Protein AF-A0A7J9J984-F1 (afdb_monomer_lite)

Foldseek 3Di:
DVVVVVVVVVVLVVVLVVLVVLLPDDDPLDCPDPVVVVLVVVLVVLVVLLVVLVVVLVVLVVVLVVLVVCVVVVVVVVVVVCVVCVVVCVPDDPVPPPVVVVVVVVVVSVVVSVVSVVSSVVSVVSSVLSVVLSVLSVVLSVLSVVLSVLSVVLSVLSVVQSVVPPVSCVVVPVVVVVNVVSVVVSVVSVVVNVVSVVVSVVSVVVVVVVVVVVVVDPDPVVVPPPDDD

InterPro domains:
  IPR007749 Protein of unknown function DUF677 [PF05055] (40-215)
  IPR007749 Protein of unknown function DUF677 [PTHR31113] (10-216)

Sequence (229 aa):
AAFQALEIGNEISGILTCLLEFSNSTNPFQPTTPSSSKVGMIQAGCCELLKRLESSRDKVRSKLQIMSSLQHGSGLFLVALTASLTIIVASHALALLVAAPGLVAVSLELASTRRLARESAQLNAAAKGTYILNRDLDTISRLVARLNDELEDMCAMVKFWLAGGEDRLQASGEVVRQLKKNDANFTQQLDELEEHLYLCFMTINRARNLVVKEILNPDPLTTRYSDPI

Secondary structure (DSSP, 8-state):
-HHHHHHHHHHHHHHHHHHHHHHHSPPTT-TTSTTHHHHHHHHHHHHHHHHHHHHHHHHHHHHHHHHHHHHHHHHHHHHHHHHHHHHHHTT-S-TTTTHHHHHHHHHHHHHHHHHHHHHHHHHHHHHHHHHHHHHHHHHHHHHHHHHHHHHHHHHHHHHHHHHT-HHHHHSHHHHHHHHHHHHHHHHHHHHHHHHHHHHHHHHHHHHHHHHHHHHHS--TTSTTS----

Structure (mmCIF, N/CA/C/O backbone):
data_AF-A0A7J9J984-F1
#
_entry.id   AF-A0A7J9J984-F1
#
loop_
_atom_site.group_PDB
_atom_site.id
_atom_site.type_symbol
_atom_site.label_atom_id
_atom_site.label_alt_id
_atom_site.label_comp_id
_atom_site.label_asym_id
_atom_site.label_entity_id
_atom_site.label_seq_id
_atom_site.pdbx_PDB_ins_code
_atom_site.Cartn_x
_atom_site.Cartn_y
_atom_site.Cartn_z
_atom_site.occupancy
_atom_site.B_iso_or_equiv
_atom_site.auth_seq_id
_atom_site.auth_comp_id
_atom_site.auth_asym_id
_atom_site.auth_atom_id
_atom_site.pdbx_PDB_model_num
ATOM 1 N N . ALA A 1 1 ? -43.789 -4.205 42.280 1.00 55.62 1 ALA A N 1
ATOM 2 C CA . ALA A 1 1 ? -42.698 -3.447 42.926 1.00 55.62 1 ALA A CA 1
ATOM 3 C C . ALA A 1 1 ? -41.448 -4.311 43.125 1.00 55.62 1 ALA A C 1
ATOM 5 O O . ALA A 1 1 ? -40.481 -4.077 42.421 1.00 55.62 1 ALA A O 1
ATOM 6 N N . ALA A 1 2 ? -41.462 -5.344 43.980 1.00 53.12 2 ALA A N 1
ATOM 7 C CA . ALA A 1 2 ? -40.265 -6.160 44.259 1.00 53.12 2 ALA A CA 1
ATOM 8 C C . ALA A 1 2 ? -39.729 -6.965 43.052 1.00 53.12 2 ALA A C 1
ATOM 10 O O . ALA A 1 2 ? -38.524 -7.032 42.853 1.00 53.12 2 ALA A O 1
ATOM 11 N N . PHE A 1 3 ? -40.614 -7.520 42.217 1.00 44.91 3 PHE A N 1
ATOM 12 C CA . PHE A 1 3 ? -40.224 -8.302 41.031 1.00 44.91 3 PHE A CA 1
ATOM 13 C C . PHE A 1 3 ? -39.529 -7.441 39.960 1.00 44.91 3 PHE A C 1
ATOM 15 O O . PHE A 1 3 ? -38.505 -7.820 39.414 1.00 44.91 3 PHE A O 1
ATOM 22 N N . GLN A 1 4 ? -40.047 -6.230 39.749 1.00 49.69 4 GLN A N 1
ATOM 23 C CA . GLN A 1 4 ? -39.535 -5.263 38.776 1.00 49.69 4 GLN A CA 1
ATOM 24 C C . GLN A 1 4 ? -38.173 -4.685 39.200 1.00 49.69 4 GLN A C 1
ATOM 26 O O . GLN A 1 4 ? -37.318 -4.443 38.362 1.00 49.69 4 GLN A O 1
ATOM 31 N N . ALA A 1 5 ? -37.942 -4.513 40.508 1.00 50.38 5 ALA A N 1
ATOM 32 C CA . ALA A 1 5 ? -36.642 -4.105 41.045 1.00 50.38 5 ALA A CA 1
ATOM 33 C C . ALA A 1 5 ? -35.581 -5.220 40.941 1.00 50.38 5 ALA A C 1
ATOM 35 O O . ALA A 1 5 ? -34.413 -4.930 40.696 1.00 50.38 5 ALA A O 1
ATOM 36 N N . LEU A 1 6 ? -35.987 -6.487 41.093 1.00 54.09 6 LEU A N 1
ATOM 37 C CA . LEU A 1 6 ? -35.106 -7.650 40.940 1.00 54.09 6 LEU A CA 1
ATOM 38 C C . LEU A 1 6 ? -34.661 -7.838 39.479 1.00 54.09 6 LEU A C 1
ATOM 40 O O . LEU A 1 6 ? -33.503 -8.147 39.218 1.00 54.09 6 LEU A O 1
ATOM 44 N N . GLU A 1 7 ? -35.576 -7.613 38.535 1.00 58.28 7 GLU A N 1
ATOM 45 C CA . GLU A 1 7 ? -35.331 -7.711 37.092 1.00 58.28 7 GLU A CA 1
ATOM 46 C C . GLU A 1 7 ? -34.354 -6.624 36.609 1.00 58.28 7 GLU A C 1
ATOM 48 O O . GLU A 1 7 ? -33.384 -6.928 35.919 1.00 58.28 7 GLU A O 1
ATOM 53 N N . ILE A 1 8 ? -34.515 -5.385 37.094 1.00 60.03 8 ILE A N 1
ATOM 54 C CA . ILE A 1 8 ? -33.591 -4.269 36.823 1.00 60.03 8 ILE A CA 1
ATOM 55 C C . ILE A 1 8 ? -32.194 -4.531 37.415 1.00 60.03 8 ILE A C 1
ATOM 57 O O . ILE A 1 8 ? -31.189 -4.278 36.753 1.00 60.03 8 ILE A O 1
ATOM 61 N N . GLY A 1 9 ? -32.109 -5.070 38.637 1.00 61.75 9 GLY A N 1
ATOM 62 C CA . GLY A 1 9 ? -30.824 -5.420 39.257 1.00 61.75 9 GLY A CA 1
ATOM 63 C C . GLY A 1 9 ? -30.062 -6.511 38.494 1.00 61.75 9 GLY A C 1
ATOM 64 O O . GLY A 1 9 ? -28.839 -6.443 38.367 1.00 61.75 9 GLY A O 1
ATOM 65 N N . ASN A 1 10 ? -30.777 -7.485 37.923 1.00 67.94 10 ASN A N 1
ATOM 66 C CA . ASN A 1 10 ? -30.174 -8.554 37.125 1.00 67.94 10 ASN A CA 1
ATOM 67 C C . ASN A 1 10 ? -29.633 -8.044 35.775 1.00 67.94 10 ASN A C 1
ATOM 69 O O . ASN A 1 10 ? -28.551 -8.457 35.357 1.00 67.94 10 ASN A O 1
ATOM 73 N N . GLU A 1 11 ? -30.338 -7.119 35.112 1.00 67.75 11 GLU A N 1
ATOM 74 C CA . GLU A 1 11 ? -29.854 -6.499 33.868 1.00 67.75 11 GLU A CA 1
ATOM 75 C C . GLU A 1 11 ? -28.615 -5.624 34.094 1.00 67.75 11 GLU A C 1
ATOM 77 O O . GLU A 1 11 ? -27.647 -5.711 33.334 1.00 67.75 11 GLU A O 1
ATOM 82 N N . ILE A 1 12 ? -28.596 -4.828 35.169 1.00 69.94 12 ILE A N 1
ATOM 83 C CA . ILE A 1 12 ? -27.440 -3.993 35.531 1.00 69.94 12 ILE A CA 1
ATOM 84 C C . ILE A 1 12 ? -26.213 -4.866 35.818 1.00 69.94 12 ILE A C 1
ATOM 86 O O . ILE A 1 12 ? -25.121 -4.566 35.334 1.00 69.94 12 ILE A O 1
ATOM 90 N N . SER A 1 13 ? -26.392 -5.978 36.538 1.00 74.00 13 SER A N 1
ATOM 91 C CA . SER A 1 13 ? -25.324 -6.943 36.823 1.00 74.00 13 SER A CA 1
ATOM 92 C C . SER A 1 13 ? -24.741 -7.574 35.547 1.00 74.00 13 SER A C 1
ATOM 94 O O . SER A 1 13 ? -23.517 -7.685 35.404 1.00 74.00 13 SER A O 1
ATOM 96 N N . GLY A 1 14 ? -25.596 -7.920 34.578 1.00 75.94 14 GLY A N 1
ATOM 97 C CA . GLY A 1 14 ? -25.171 -8.423 33.268 1.00 75.94 14 GLY A CA 1
ATOM 98 C C . GLY A 1 14 ? -24.356 -7.401 32.466 1.00 75.94 14 GLY A C 1
ATOM 99 O O . GLY A 1 14 ? -23.294 -7.733 31.935 1.00 75.94 14 GLY A O 1
ATOM 100 N N . ILE A 1 15 ? -24.800 -6.140 32.433 1.00 76.25 15 ILE A N 1
ATOM 101 C CA . ILE A 1 15 ? -24.095 -5.044 31.747 1.00 76.25 15 ILE A CA 1
ATOM 102 C C . ILE A 1 15 ? -22.729 -4.785 32.394 1.00 76.25 15 ILE A C 1
ATOM 104 O O . ILE A 1 15 ? -21.729 -4.664 31.689 1.00 76.25 15 ILE A O 1
ATOM 108 N N . LEU A 1 16 ? -22.663 -4.751 33.727 1.00 78.94 16 LEU A N 1
ATOM 109 C CA . LEU A 1 16 ? -21.417 -4.576 34.482 1.00 78.94 16 LEU A CA 1
ATOM 110 C C . LEU A 1 16 ? -20.390 -5.663 34.159 1.00 78.94 16 LEU A C 1
ATOM 112 O O . LEU A 1 16 ? -19.212 -5.363 33.970 1.00 78.94 16 LEU A O 1
ATOM 116 N N . THR A 1 17 ? -20.848 -6.911 34.054 1.00 83.75 17 THR A N 1
ATOM 117 C CA . THR A 1 17 ? -19.996 -8.054 33.708 1.00 83.75 17 THR A CA 1
ATOM 118 C C . THR A 1 17 ? -19.423 -7.906 32.297 1.00 83.75 17 THR A C 1
ATOM 120 O O . THR A 1 17 ? -18.216 -8.040 32.114 1.00 83.75 17 THR A O 1
ATOM 123 N N . CYS A 1 18 ? -20.259 -7.540 31.321 1.00 82.00 18 CYS A N 1
ATOM 124 C CA . CYS A 1 18 ? -19.837 -7.311 29.937 1.00 82.00 18 CYS A CA 1
ATOM 125 C C . CYS A 1 18 ? -18.830 -6.152 29.818 1.00 82.00 18 CYS A C 1
ATOM 127 O O . CYS A 1 18 ? -17.794 -6.277 29.168 1.00 82.00 18 CYS A O 1
ATOM 129 N N . LEU A 1 19 ? -19.085 -5.033 30.503 1.00 83.62 19 LEU A N 1
ATOM 130 C CA . LEU A 1 19 ? -18.176 -3.885 30.528 1.00 83.62 19 LEU A CA 1
ATOM 131 C C . LEU A 1 19 ? -16.827 -4.226 31.177 1.00 83.62 19 LEU A C 1
ATOM 133 O O . LEU A 1 19 ? -15.780 -3.787 30.696 1.00 83.62 19 LEU A O 1
ATOM 137 N N . LEU A 1 20 ? -16.835 -5.028 32.246 1.00 85.50 20 LEU A N 1
ATOM 138 C CA . LEU A 1 20 ? -15.614 -5.529 32.873 1.00 85.50 20 LEU A CA 1
ATOM 139 C C . LEU A 1 20 ? -14.829 -6.436 31.925 1.00 85.50 20 LEU A C 1
ATOM 141 O O . LEU A 1 20 ? -13.620 -6.253 31.784 1.00 85.50 20 LEU A O 1
ATOM 145 N N . GLU A 1 21 ? -15.495 -7.375 31.257 1.00 87.00 21 GLU A N 1
ATOM 146 C CA . GLU A 1 21 ? -14.873 -8.261 30.272 1.00 87.00 21 GLU A CA 1
ATOM 147 C C . GLU A 1 21 ? -14.245 -7.464 29.121 1.00 87.00 21 GLU A C 1
ATOM 149 O O . GLU A 1 21 ? -13.061 -7.635 28.828 1.00 87.00 21 GLU A O 1
ATOM 154 N N . PHE A 1 22 ? -14.982 -6.504 28.556 1.00 84.94 22 PHE A N 1
ATOM 155 C CA . PHE A 1 22 ? -14.473 -5.592 27.534 1.00 84.94 22 PHE A CA 1
ATOM 156 C C . PHE A 1 22 ? -13.243 -4.811 28.017 1.00 84.94 22 PHE A C 1
ATOM 158 O O . PHE A 1 22 ? -12.224 -4.770 27.328 1.00 84.94 22 PHE A O 1
ATOM 165 N N . SER A 1 23 ? -13.288 -4.243 29.227 1.00 84.62 23 SER A N 1
ATOM 166 C CA . SER A 1 23 ? -12.180 -3.451 29.783 1.00 84.62 23 SER A CA 1
ATOM 167 C C . SER A 1 23 ? -10.892 -4.253 30.023 1.00 84.62 23 SER A C 1
ATOM 169 O O . SER A 1 23 ? -9.801 -3.674 30.038 1.00 84.62 23 SER A O 1
ATOM 171 N N . ASN A 1 24 ? -11.032 -5.569 30.216 1.00 86.38 24 ASN A N 1
ATOM 172 C CA . ASN A 1 24 ? -9.942 -6.518 30.428 1.00 86.38 24 ASN A CA 1
ATOM 173 C C . ASN A 1 24 ? -9.490 -7.203 29.128 1.00 86.38 24 ASN A C 1
ATOM 175 O O . ASN A 1 24 ? -8.482 -7.914 29.130 1.00 86.38 24 ASN A O 1
ATOM 179 N N . SER A 1 25 ? -10.217 -7.008 28.025 1.00 85.12 25 SER A N 1
ATOM 180 C CA . SER A 1 25 ? -9.849 -7.556 26.724 1.00 85.12 25 SER A CA 1
ATOM 181 C C . SER A 1 25 ? -8.537 -6.945 26.220 1.00 85.12 25 SER A C 1
ATOM 183 O O . SER A 1 25 ? -8.198 -5.790 26.486 1.00 85.12 25 SER A O 1
ATOM 185 N N . THR A 1 26 ? -7.752 -7.752 25.508 1.00 83.31 26 THR A N 1
ATOM 186 C CA . THR A 1 26 ? -6.494 -7.287 24.914 1.00 83.31 26 THR A CA 1
ATOM 187 C C . THR A 1 26 ? -6.790 -6.547 23.618 1.00 83.31 26 THR A C 1
ATOM 189 O O . THR A 1 26 ? -7.452 -7.092 22.739 1.00 83.31 26 THR A O 1
ATOM 192 N N . ASN A 1 27 ? -6.257 -5.334 23.473 1.00 84.62 27 ASN A N 1
ATOM 193 C CA . ASN A 1 27 ? -6.380 -4.562 22.241 1.00 84.62 27 ASN A CA 1
ATOM 194 C C . ASN A 1 27 ? -5.552 -5.220 21.107 1.00 84.62 27 ASN A C 1
ATOM 196 O O . ASN A 1 27 ? -4.320 -5.271 21.206 1.00 84.62 27 ASN A O 1
ATOM 200 N N . PRO A 1 28 ? -6.189 -5.702 20.021 1.00 82.94 28 PRO A N 1
ATOM 201 C CA . PRO A 1 28 ? -5.505 -6.398 18.931 1.00 82.94 28 PRO A CA 1
ATOM 202 C C . PRO A 1 28 ? -4.692 -5.471 18.010 1.00 82.94 28 PRO A C 1
ATOM 204 O O . PRO A 1 28 ? -3.871 -5.965 17.235 1.00 82.94 28 PRO A O 1
ATOM 207 N N . PHE A 1 29 ? -4.889 -4.151 18.083 1.00 83.12 29 PHE A N 1
ATOM 208 C CA . PHE A 1 29 ? -4.208 -3.156 17.247 1.00 83.12 29 PHE A CA 1
ATOM 209 C C . PHE A 1 29 ? -2.947 -2.572 17.884 1.00 83.12 29 PHE A C 1
ATOM 211 O O . PHE A 1 29 ? -2.246 -1.789 17.239 1.00 83.12 29 PHE A O 1
ATOM 218 N N . GLN A 1 30 ? -2.615 -2.969 19.118 1.00 76.44 30 GLN A N 1
ATOM 219 C CA . GLN A 1 30 ? -1.467 -2.393 19.803 1.00 76.44 30 GLN A CA 1
ATOM 220 C C . GLN A 1 30 ? -0.155 -2.585 19.016 1.00 76.44 30 GLN A C 1
ATOM 222 O O . GLN A 1 30 ? 0.122 -3.685 18.518 1.00 76.44 30 GLN A O 1
ATOM 227 N N . PRO A 1 31 ? 0.719 -1.558 18.965 1.00 64.31 31 PRO A N 1
ATOM 228 C CA . PRO A 1 31 ? 2.002 -1.620 18.257 1.00 64.31 31 PRO A CA 1
ATOM 229 C C . PRO A 1 31 ? 2.969 -2.696 18.772 1.00 64.31 31 PRO A C 1
ATOM 231 O O . PRO A 1 31 ? 3.885 -3.102 18.060 1.00 64.31 31 PRO A O 1
ATOM 234 N N . THR A 1 32 ? 2.778 -3.162 20.009 1.00 58.56 32 THR A N 1
ATOM 235 C CA . THR A 1 32 ? 3.561 -4.236 20.644 1.00 58.56 32 THR A CA 1
ATOM 236 C C . THR A 1 32 ? 3.261 -5.617 20.057 1.00 58.56 32 THR A C 1
ATOM 238 O O . THR A 1 32 ? 4.004 -6.568 20.309 1.00 58.56 32 THR A O 1
ATOM 241 N N . THR A 1 33 ? 2.212 -5.745 19.240 1.00 60.06 33 THR A N 1
ATOM 242 C CA . THR A 1 33 ? 1.914 -6.984 18.527 1.00 60.06 33 THR A CA 1
ATOM 243 C C . THR A 1 33 ? 2.954 -7.241 17.421 1.00 60.06 33 THR A C 1
ATOM 245 O O . THR A 1 33 ? 3.306 -6.343 16.650 1.00 60.06 33 THR A O 1
ATOM 248 N N . PRO A 1 34 ? 3.453 -8.482 17.268 1.00 60.41 34 PRO A N 1
ATOM 249 C CA . PRO A 1 34 ? 4.450 -8.821 16.248 1.00 60.41 34 PRO A CA 1
ATOM 250 C C . PRO A 1 34 ? 3.950 -8.666 14.798 1.00 60.41 34 PRO A C 1
ATOM 252 O O . PRO A 1 34 ? 4.727 -8.855 13.866 1.00 60.41 34 PRO A O 1
ATOM 255 N N . SER A 1 35 ? 2.665 -8.376 14.573 1.00 62.41 35 SER A N 1
ATOM 256 C CA . SER A 1 35 ? 2.070 -8.062 13.267 1.00 62.41 35 SER A CA 1
ATOM 257 C C . SER A 1 35 ? 2.244 -6.591 12.876 1.00 62.41 35 SER A C 1
ATOM 259 O O . SER A 1 35 ? 2.567 -6.322 11.720 1.00 62.41 35 SER A O 1
ATOM 261 N N . SER A 1 36 ? 2.101 -5.650 13.816 1.00 62.94 36 SER A N 1
ATOM 262 C CA . SER A 1 36 ? 2.256 -4.209 13.554 1.00 62.94 36 SER A CA 1
ATOM 263 C C . SER A 1 36 ? 3.684 -3.864 13.106 1.00 62.94 36 SER A C 1
ATOM 265 O O . SER A 1 36 ? 3.897 -3.203 12.085 1.00 62.94 36 SER A O 1
ATOM 267 N N . SER A 1 37 ? 4.685 -4.451 13.772 1.00 69.69 37 SER A N 1
ATOM 268 C CA . SER A 1 37 ? 6.096 -4.314 13.383 1.00 69.69 37 SER A CA 1
ATOM 269 C C . SER A 1 37 ? 6.393 -4.863 11.979 1.00 69.69 37 SER A C 1
ATOM 271 O O . SER A 1 37 ? 7.201 -4.288 11.246 1.00 69.69 37 SER A O 1
ATOM 273 N N . LYS A 1 38 ? 5.702 -5.928 11.549 1.00 79.56 38 LYS A N 1
ATOM 274 C CA . LYS A 1 38 ? 5.849 -6.493 10.196 1.00 79.56 38 LYS A CA 1
ATOM 275 C C . LYS A 1 38 ? 5.315 -5.556 9.119 1.00 79.56 38 LYS A C 1
ATOM 277 O O . LYS A 1 38 ? 5.955 -5.434 8.078 1.00 79.56 38 LYS A O 1
ATOM 282 N N . VAL A 1 39 ? 4.181 -4.893 9.352 1.00 79.56 39 VAL A N 1
ATOM 283 C CA . VAL A 1 39 ? 3.611 -3.938 8.385 1.00 79.56 39 VAL A CA 1
ATOM 284 C C . VAL A 1 39 ? 4.572 -2.772 8.164 1.00 79.56 39 VAL A C 1
ATOM 286 O O . VAL A 1 39 ? 4.891 -2.462 7.016 1.00 79.56 39 VAL A O 1
ATOM 289 N N . GLY A 1 40 ? 5.125 -2.205 9.242 1.00 83.25 40 GLY A N 1
ATOM 290 C CA . GLY A 1 40 ? 6.130 -1.142 9.149 1.00 83.25 40 GLY A CA 1
ATOM 291 C C . GLY A 1 40 ? 7.388 -1.572 8.384 1.00 83.25 40 GLY A C 1
ATOM 292 O O . GLY A 1 40 ? 7.883 -0.834 7.532 1.00 83.25 40 GLY A O 1
ATOM 293 N N . MET A 1 41 ? 7.874 -2.798 8.605 1.00 86.94 41 MET A N 1
ATOM 294 C CA . MET A 1 41 ? 8.999 -3.351 7.839 1.00 86.94 41 MET A CA 1
ATOM 295 C C . MET A 1 41 ? 8.681 -3.513 6.347 1.00 86.94 41 MET A C 1
ATOM 297 O O . MET A 1 41 ? 9.512 -3.178 5.502 1.00 86.94 41 MET A O 1
ATOM 301 N N . ILE A 1 42 ? 7.490 -4.017 6.007 1.00 88.06 42 ILE A N 1
ATOM 302 C CA . ILE A 1 42 ? 7.058 -4.175 4.611 1.00 88.06 42 ILE A CA 1
ATOM 303 C C . ILE A 1 42 ? 6.945 -2.803 3.939 1.00 88.06 42 ILE A C 1
ATOM 305 O O . ILE A 1 42 ? 7.421 -2.637 2.816 1.00 88.06 42 ILE A O 1
ATOM 309 N N . GLN A 1 43 ? 6.375 -1.811 4.627 1.00 89.94 43 GLN A N 1
ATOM 310 C CA . GLN A 1 43 ? 6.267 -0.439 4.134 1.00 89.94 43 GLN A CA 1
ATOM 311 C C . GLN A 1 43 ? 7.650 0.181 3.893 1.00 89.94 43 GLN A C 1
ATOM 313 O O . GLN A 1 43 ? 7.914 0.708 2.812 1.00 89.94 43 GLN A O 1
ATOM 318 N N . ALA A 1 44 ? 8.573 0.064 4.852 1.00 91.94 44 ALA A N 1
ATOM 319 C CA . ALA A 1 44 ? 9.948 0.536 4.692 1.00 91.94 44 ALA A CA 1
ATOM 320 C C . ALA A 1 44 ? 10.645 -0.135 3.496 1.00 91.94 44 ALA A C 1
ATOM 322 O O . ALA A 1 44 ? 11.300 0.536 2.694 1.00 91.94 44 ALA A O 1
ATOM 323 N N . GLY A 1 45 ? 10.439 -1.444 3.323 1.00 93.12 45 GLY A N 1
ATOM 324 C CA . GLY A 1 45 ? 10.913 -2.187 2.160 1.00 93.12 45 GLY A CA 1
ATOM 325 C C . GLY A 1 45 ? 10.322 -1.674 0.843 1.00 93.12 45 GLY A C 1
ATOM 326 O O . GLY A 1 45 ? 11.063 -1.470 -0.116 1.00 93.12 45 GLY A O 1
ATOM 327 N N . CYS A 1 46 ? 9.015 -1.402 0.788 1.00 91.81 46 CYS A N 1
ATOM 328 C CA . CYS A 1 46 ? 8.360 -0.847 -0.401 1.00 91.81 46 CYS A CA 1
ATOM 329 C C . CYS A 1 46 ? 8.893 0.549 -0.749 1.00 91.81 46 CYS A C 1
ATOM 331 O O . CYS A 1 46 ? 9.183 0.813 -1.915 1.00 91.81 46 CYS A O 1
ATOM 333 N N . CYS A 1 47 ? 9.084 1.416 0.249 1.00 93.12 47 CYS A N 1
ATOM 334 C CA . CYS A 1 47 ? 9.722 2.723 0.081 1.00 93.12 47 CYS A CA 1
ATOM 335 C C . CYS A 1 47 ? 11.124 2.605 -0.533 1.00 93.12 47 CYS A C 1
ATOM 337 O O . CYS A 1 47 ? 11.457 3.330 -1.471 1.00 93.12 47 CYS A O 1
ATOM 339 N N . GLU A 1 48 ? 11.951 1.696 -0.017 1.00 96.62 48 GLU A N 1
ATOM 340 C CA . GLU A 1 48 ? 13.310 1.493 -0.523 1.00 96.62 48 GLU A CA 1
ATOM 341 C C . GLU A 1 48 ? 13.307 0.929 -1.950 1.00 96.62 48 GLU A C 1
ATOM 343 O O . GLU A 1 48 ? 14.025 1.413 -2.828 1.00 96.62 48 GLU A O 1
ATOM 348 N N . LEU A 1 49 ? 12.445 -0.052 -2.225 1.00 94.25 49 LEU A N 1
ATOM 349 C CA . LEU A 1 49 ? 12.270 -0.591 -3.572 1.00 94.25 49 LEU A CA 1
ATOM 350 C C . LEU A 1 49 ? 11.822 0.485 -4.561 1.00 94.25 49 LEU A C 1
ATOM 352 O O . LEU A 1 49 ? 12.364 0.547 -5.664 1.00 94.25 49 LEU A O 1
ATOM 356 N N . LEU A 1 50 ? 10.891 1.357 -4.169 1.00 95.44 50 LEU A N 1
ATOM 357 C CA . LEU A 1 50 ? 10.438 2.463 -5.006 1.00 95.44 50 LEU A CA 1
ATOM 358 C C . LEU A 1 50 ? 11.605 3.379 -5.388 1.00 95.44 50 LEU A C 1
ATOM 360 O O . LEU A 1 50 ? 11.822 3.615 -6.575 1.00 95.44 50 LEU A O 1
ATOM 364 N N . LYS A 1 51 ? 12.415 3.809 -4.411 1.00 96.38 51 LYS A N 1
ATOM 365 C CA . LYS A 1 51 ? 13.600 4.647 -4.663 1.00 96.38 51 LYS A CA 1
ATOM 366 C C . LYS A 1 51 ? 14.570 3.989 -5.642 1.00 96.38 51 LYS A C 1
ATOM 368 O O . LYS A 1 51 ? 15.068 4.633 -6.566 1.00 96.38 51 LYS A O 1
ATOM 373 N N . ARG A 1 52 ? 14.832 2.690 -5.468 1.00 96.69 52 ARG A N 1
ATOM 374 C CA . ARG A 1 52 ? 15.714 1.926 -6.363 1.00 96.69 52 ARG A CA 1
ATOM 375 C C . ARG A 1 52 ? 15.152 1.828 -7.779 1.00 96.69 52 ARG A C 1
ATOM 377 O O . ARG A 1 52 ? 15.908 1.971 -8.740 1.00 96.69 52 ARG A O 1
ATOM 384 N N . LEU A 1 53 ? 13.846 1.602 -7.918 1.00 94.00 53 LEU A N 1
ATOM 385 C CA . LEU A 1 53 ? 13.170 1.539 -9.214 1.00 94.00 53 LEU A CA 1
ATOM 386 C C . LEU A 1 53 ? 13.201 2.889 -9.932 1.00 94.00 53 LEU A C 1
ATOM 388 O O . LEU A 1 53 ? 13.494 2.930 -11.125 1.00 94.00 53 LEU A O 1
ATOM 392 N N . GLU A 1 54 ? 12.963 3.987 -9.218 1.00 95.25 54 GLU A N 1
ATOM 393 C CA . GLU A 1 54 ? 13.032 5.344 -9.767 1.00 95.25 54 GLU A CA 1
ATOM 394 C C . GLU A 1 54 ? 14.450 5.712 -10.207 1.00 95.25 54 GLU A C 1
ATOM 396 O O . GLU A 1 54 ? 14.648 6.123 -11.349 1.00 95.25 54 GLU A O 1
ATOM 401 N N . SER A 1 55 ? 15.448 5.4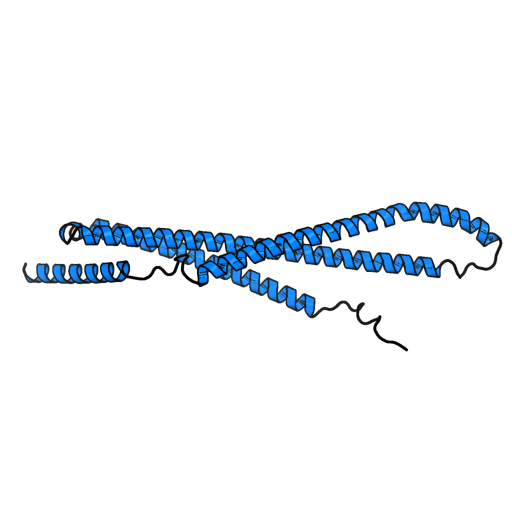61 -9.357 1.00 96.19 55 SER A N 1
ATOM 402 C CA . SER A 1 55 ? 16.859 5.678 -9.693 1.00 96.19 55 SER A CA 1
ATOM 403 C C . SER A 1 55 ? 17.293 4.858 -10.915 1.00 96.19 55 SER A C 1
ATOM 405 O O . SER A 1 55 ? 17.915 5.376 -11.847 1.00 96.19 55 SER A O 1
ATOM 407 N N . SER A 1 56 ? 16.904 3.580 -10.968 1.00 93.88 56 SER A N 1
ATOM 408 C CA . SER A 1 56 ? 17.180 2.710 -12.114 1.00 93.88 56 SER A CA 1
ATOM 409 C C . SER A 1 56 ? 16.484 3.209 -13.386 1.00 93.88 56 SER A C 1
ATOM 411 O O . SER A 1 56 ? 17.108 3.288 -14.446 1.00 93.88 56 SER A O 1
ATOM 413 N N . ARG A 1 57 ? 15.209 3.609 -13.288 1.00 94.19 57 ARG A N 1
ATOM 414 C CA . ARG A 1 57 ? 14.435 4.182 -14.399 1.00 94.19 57 ARG A CA 1
ATOM 415 C C . ARG A 1 57 ? 15.133 5.413 -14.965 1.00 94.19 57 ARG A C 1
ATOM 417 O O . ARG A 1 57 ? 15.256 5.531 -16.184 1.00 94.19 57 ARG A O 1
ATOM 424 N N . ASP A 1 58 ? 15.590 6.310 -14.101 1.00 94.38 58 ASP A N 1
ATOM 425 C CA . ASP A 1 58 ? 16.226 7.560 -14.511 1.00 94.38 58 ASP A CA 1
ATOM 426 C C . ASP A 1 58 ? 17.602 7.298 -15.147 1.00 94.38 58 ASP A C 1
ATOM 428 O O . ASP A 1 58 ? 17.934 7.902 -16.168 1.00 94.38 58 ASP A O 1
ATOM 432 N N . LYS A 1 59 ? 18.344 6.298 -14.650 1.00 94.31 59 LYS A N 1
ATOM 433 C CA . LYS A 1 59 ? 19.585 5.807 -15.271 1.00 94.31 59 LYS A CA 1
ATOM 434 C C . LYS A 1 59 ? 19.363 5.192 -16.657 1.00 94.31 59 LYS A C 1
ATOM 436 O O . LYS A 1 59 ? 20.173 5.397 -17.557 1.00 94.31 59 LYS A O 1
ATOM 441 N N . VAL A 1 60 ? 18.298 4.416 -16.856 1.00 91.56 60 VAL A N 1
ATOM 442 C CA . VAL A 1 60 ? 17.977 3.843 -18.178 1.00 91.56 60 VAL A CA 1
ATOM 443 C C . VAL A 1 60 ? 17.502 4.935 -19.136 1.00 91.56 60 VAL A C 1
ATOM 445 O O . VAL A 1 60 ? 17.912 4.960 -20.296 1.00 91.56 60 VAL A O 1
ATOM 448 N N . ARG A 1 61 ? 16.690 5.880 -18.653 1.00 92.31 61 ARG A N 1
ATOM 449 C CA . ARG A 1 61 ? 16.216 7.018 -19.447 1.00 92.31 61 ARG A CA 1
ATOM 450 C C . ARG A 1 61 ? 17.370 7.895 -19.925 1.00 92.31 61 ARG A C 1
ATOM 452 O O . ARG A 1 61 ? 17.374 8.274 -21.092 1.00 92.31 61 ARG A O 1
ATOM 459 N N . SER A 1 62 ? 18.350 8.183 -19.069 1.00 91.50 62 SER A N 1
ATOM 460 C CA . SER A 1 62 ? 19.516 8.978 -19.465 1.00 91.50 62 SER A CA 1
ATOM 461 C C . SER A 1 62 ? 20.353 8.271 -20.535 1.00 91.50 62 SER A C 1
ATOM 463 O O . SER A 1 62 ? 20.729 8.896 -21.523 1.00 91.50 62 SER A O 1
ATOM 465 N N . LYS A 1 63 ? 20.561 6.950 -20.424 1.00 90.25 63 LYS A N 1
ATOM 466 C CA . LYS A 1 63 ? 21.207 6.154 -21.485 1.00 90.25 63 LYS A CA 1
ATOM 467 C C . LYS A 1 63 ? 20.451 6.228 -22.809 1.00 90.25 63 LYS A C 1
ATOM 469 O O . LYS A 1 63 ? 21.066 6.427 -23.852 1.00 90.25 63 LYS A O 1
ATOM 474 N N . LEU A 1 64 ? 19.126 6.094 -22.764 1.00 89.62 64 LEU A N 1
ATOM 475 C CA . LEU A 1 64 ? 18.285 6.176 -23.955 1.00 89.62 64 LEU A CA 1
ATOM 476 C C . LEU A 1 64 ? 18.374 7.563 -24.610 1.00 89.62 64 LEU A C 1
ATOM 478 O O . LEU A 1 64 ? 18.508 7.654 -25.827 1.00 89.62 64 LEU A O 1
ATOM 482 N N . GLN A 1 65 ? 18.365 8.633 -23.809 1.00 89.19 65 GLN A N 1
ATOM 483 C CA . GLN A 1 65 ? 18.548 10.005 -24.292 1.00 89.19 65 GLN A CA 1
ATOM 484 C C . GLN A 1 65 ? 19.910 10.186 -24.970 1.00 89.19 65 GLN A C 1
ATOM 486 O O . GLN A 1 65 ? 19.963 10.716 -26.079 1.00 89.19 65 GLN A O 1
ATOM 491 N N . ILE A 1 66 ? 20.991 9.687 -24.362 1.00 86.81 66 ILE A N 1
ATOM 492 C CA . ILE A 1 66 ? 22.339 9.730 -24.945 1.00 86.81 66 ILE A CA 1
ATOM 493 C C . ILE A 1 66 ? 22.361 9.008 -26.296 1.00 86.81 66 ILE A C 1
ATOM 495 O O . ILE A 1 66 ? 22.751 9.608 -27.291 1.00 86.81 66 ILE A O 1
ATOM 499 N N . MET A 1 67 ? 21.877 7.765 -26.367 1.00 82.94 67 MET A N 1
ATOM 500 C CA . MET A 1 67 ? 21.853 7.001 -27.622 1.00 82.94 67 MET A CA 1
ATOM 501 C C . MET A 1 67 ? 21.007 7.675 -28.700 1.00 82.94 67 MET A C 1
ATOM 503 O O . MET A 1 67 ? 21.425 7.749 -29.852 1.00 82.94 67 MET A O 1
ATOM 507 N N . SER A 1 68 ? 19.850 8.224 -28.324 1.00 81.38 68 SER A N 1
ATOM 508 C CA . SER A 1 68 ? 19.024 8.974 -29.266 1.00 81.38 68 SER A CA 1
ATOM 509 C C . SER A 1 68 ? 19.765 10.207 -29.790 1.00 81.38 68 SER A C 1
ATOM 511 O O . SER A 1 68 ? 19.750 10.453 -30.990 1.00 81.38 68 SER A O 1
ATOM 513 N N . SER A 1 69 ? 20.491 10.933 -28.937 1.00 79.94 69 SER A N 1
ATOM 514 C CA . SER A 1 69 ? 21.292 12.091 -29.344 1.00 79.94 69 SER A CA 1
ATOM 515 C C . SER A 1 69 ? 22.440 11.697 -30.284 1.00 79.94 69 SER A C 1
ATOM 517 O O . SER A 1 69 ? 22.621 12.328 -31.325 1.00 79.94 69 SER A O 1
ATOM 519 N N . LEU A 1 70 ? 23.156 10.601 -29.988 1.00 75.56 70 LEU A N 1
ATOM 520 C CA . LEU A 1 70 ? 24.195 10.054 -30.872 1.00 75.56 70 LEU A CA 1
ATOM 521 C C . LEU A 1 70 ? 23.637 9.681 -32.247 1.00 75.56 70 LEU A C 1
ATOM 523 O O . LEU A 1 70 ? 24.260 9.993 -33.257 1.00 75.56 70 LEU A O 1
ATOM 527 N N . GLN A 1 71 ? 22.454 9.072 -32.301 1.00 71.56 71 GLN A N 1
ATOM 528 C CA . GLN A 1 71 ? 21.809 8.721 -33.563 1.00 71.56 71 GLN A CA 1
ATOM 529 C C . GLN A 1 71 ? 21.471 9.966 -34.401 1.00 71.56 71 GLN A C 1
ATOM 531 O O . GLN A 1 71 ? 21.711 9.978 -35.608 1.00 71.56 71 GLN A O 1
ATOM 536 N N . HIS A 1 72 ? 20.969 11.034 -33.769 1.00 69.69 72 HIS A N 1
ATOM 537 C CA . HIS A 1 72 ? 20.678 12.296 -34.461 1.00 69.69 72 HIS A CA 1
ATOM 538 C C . HIS A 1 72 ? 21.961 13.023 -34.911 1.00 69.69 72 HIS A C 1
ATOM 540 O O . HIS A 1 72 ? 21.965 13.641 -35.973 1.00 69.69 72 HIS A O 1
ATOM 546 N N . GLY A 1 73 ? 23.063 12.919 -34.156 1.00 65.88 73 GLY A N 1
ATOM 547 C CA . GLY A 1 73 ? 24.363 13.501 -34.522 1.00 65.88 73 GLY A CA 1
ATOM 548 C C . GLY A 1 73 ? 25.145 12.701 -35.577 1.00 65.88 73 GLY A C 1
ATOM 549 O O . GLY A 1 73 ? 25.841 13.282 -36.411 1.00 65.88 73 GLY A O 1
ATOM 550 N N . SER A 1 74 ? 24.994 11.373 -35.584 1.00 65.56 74 SER A N 1
ATOM 551 C CA . SER A 1 74 ? 25.657 10.441 -36.509 1.00 65.56 74 SER A CA 1
ATOM 552 C C . SER A 1 74 ? 25.249 10.662 -37.968 1.00 65.56 74 SER A C 1
ATOM 554 O O . SER A 1 74 ? 26.088 10.547 -38.858 1.00 65.56 74 SER A O 1
ATOM 556 N N . GLY A 1 75 ? 24.002 11.071 -38.235 1.00 64.88 75 GLY A N 1
ATOM 557 C CA . GLY A 1 75 ? 23.525 11.329 -39.600 1.00 64.88 75 GLY A CA 1
ATOM 558 C C . GLY A 1 75 ? 24.376 12.353 -40.363 1.00 64.88 75 GLY A C 1
ATOM 559 O O . GLY A 1 75 ? 24.714 12.131 -41.523 1.00 64.88 75 GLY A O 1
ATOM 560 N N . LEU A 1 76 ? 24.800 13.433 -39.699 1.00 66.38 76 LEU A N 1
ATOM 561 C CA . LEU A 1 76 ? 25.652 14.462 -40.307 1.00 66.38 76 LEU A CA 1
ATOM 562 C C . LEU A 1 76 ? 27.089 13.959 -40.534 1.00 66.38 76 LEU A C 1
ATOM 564 O O . LEU A 1 76 ? 27.696 14.235 -41.568 1.00 66.38 76 LEU A O 1
ATOM 568 N N . PHE A 1 77 ? 27.615 13.178 -39.587 1.00 67.62 77 PHE A N 1
ATOM 569 C CA . PHE A 1 77 ? 28.950 12.585 -39.670 1.00 67.62 77 PHE A CA 1
ATOM 570 C C . PHE A 1 77 ? 29.040 11.514 -40.766 1.00 67.62 77 PHE A C 1
ATOM 572 O O . PHE A 1 77 ? 30.000 11.503 -41.532 1.00 67.62 77 PHE A O 1
ATOM 579 N N . LEU A 1 78 ? 28.016 10.666 -40.902 1.00 67.88 78 LEU A N 1
ATOM 580 C CA . LEU A 1 78 ? 27.913 9.657 -41.959 1.00 67.88 78 LEU A CA 1
ATOM 581 C C . LEU A 1 78 ? 27.845 10.289 -43.351 1.00 67.88 78 LEU A C 1
ATOM 583 O O . LEU A 1 78 ? 28.508 9.801 -44.266 1.00 67.88 78 LEU A O 1
ATOM 587 N N . VAL A 1 79 ? 27.100 11.387 -43.523 1.00 70.69 79 VAL A N 1
ATOM 588 C CA . VAL A 1 79 ? 27.051 12.128 -44.798 1.00 70.69 79 VAL A CA 1
ATOM 589 C C . VAL A 1 79 ? 28.425 12.717 -45.146 1.00 70.69 79 VAL A C 1
ATOM 591 O O . VAL A 1 79 ? 28.884 12.569 -46.277 1.00 70.69 79 VAL A O 1
ATOM 594 N N . ALA A 1 80 ? 29.136 13.306 -44.180 1.00 72.62 80 ALA A N 1
ATOM 595 C CA . ALA A 1 80 ? 30.484 13.843 -44.400 1.00 72.62 80 ALA A CA 1
ATOM 596 C C . ALA A 1 80 ? 31.531 12.746 -44.704 1.00 72.62 80 ALA A C 1
ATOM 598 O O . ALA A 1 80 ? 32.361 12.903 -45.605 1.00 72.62 80 ALA A O 1
ATOM 599 N N . LEU A 1 81 ? 31.473 11.612 -43.995 1.00 71.88 81 LEU A N 1
ATOM 600 C CA . LEU A 1 81 ? 32.339 10.447 -44.219 1.00 71.88 81 LEU A CA 1
ATOM 601 C C . LEU A 1 81 ? 32.099 9.808 -45.584 1.00 71.88 81 LEU A C 1
ATOM 603 O O . LEU A 1 81 ? 33.055 9.519 -46.296 1.00 71.88 81 LEU A O 1
ATOM 607 N N . THR A 1 82 ? 30.838 9.601 -45.970 1.00 65.94 82 THR A N 1
ATOM 608 C CA . THR A 1 82 ? 30.496 9.021 -47.279 1.00 65.94 82 THR A CA 1
ATOM 609 C C . THR A 1 82 ? 30.881 9.952 -48.428 1.00 65.94 82 THR A C 1
ATOM 611 O O . THR A 1 82 ? 31.462 9.486 -49.407 1.00 65.94 82 THR A O 1
ATOM 614 N N . ALA A 1 83 ? 30.679 11.267 -48.297 1.00 70.31 83 ALA A N 1
ATOM 615 C CA . ALA A 1 83 ? 31.162 12.248 -49.275 1.00 70.31 83 ALA A CA 1
ATOM 616 C C . ALA A 1 83 ? 32.699 12.242 -49.418 1.00 70.31 83 ALA A C 1
ATOM 618 O O . ALA A 1 83 ? 33.217 12.372 -50.523 1.00 70.31 83 ALA A O 1
ATOM 619 N N . SER A 1 84 ? 33.437 12.027 -48.325 1.00 68.06 84 SER A N 1
ATOM 620 C CA . SER A 1 84 ? 34.907 11.951 -48.354 1.00 68.06 84 SER A CA 1
ATOM 621 C C . SER A 1 84 ? 35.420 10.609 -48.897 1.00 68.06 84 SER A C 1
ATOM 623 O O . SER A 1 84 ? 36.418 10.557 -49.613 1.00 68.06 84 SER A O 1
ATOM 625 N N . LEU A 1 85 ? 34.734 9.507 -48.582 1.00 62.66 85 LEU A N 1
ATOM 626 C CA . LEU A 1 85 ? 35.148 8.147 -48.934 1.00 62.66 85 LEU A CA 1
ATOM 627 C C . LEU A 1 85 ? 34.735 7.749 -50.360 1.00 62.66 85 LEU A C 1
ATOM 629 O O . LEU A 1 85 ? 35.416 6.940 -50.980 1.00 62.66 85 LEU A O 1
ATOM 633 N N . THR A 1 86 ? 33.677 8.342 -50.924 1.00 60.53 86 THR A N 1
ATOM 634 C CA . THR A 1 86 ? 33.303 8.166 -52.346 1.00 60.53 86 THR A CA 1
ATOM 635 C C . THR A 1 86 ? 34.421 8.601 -53.298 1.00 60.53 86 THR A C 1
ATOM 637 O O . THR A 1 86 ? 34.646 7.938 -54.309 1.00 60.53 86 THR A O 1
ATOM 640 N N . ILE A 1 87 ? 35.196 9.626 -52.928 1.00 63.41 87 ILE A N 1
ATOM 641 C CA . ILE A 1 87 ? 36.397 10.074 -53.655 1.00 63.41 87 ILE A CA 1
ATOM 642 C C . ILE A 1 87 ? 37.495 8.985 -53.651 1.00 63.41 87 ILE A C 1
ATOM 644 O O . ILE A 1 87 ? 38.223 8.825 -54.629 1.00 63.41 87 ILE A O 1
ATOM 648 N N . ILE A 1 88 ? 37.576 8.185 -52.582 1.00 61.75 88 ILE A N 1
ATOM 649 C CA . ILE A 1 88 ? 38.564 7.108 -52.387 1.00 61.75 88 ILE A CA 1
ATOM 650 C C . ILE A 1 88 ? 38.096 5.783 -53.026 1.00 61.75 88 ILE A C 1
ATOM 652 O O . ILE A 1 88 ? 38.895 5.025 -53.566 1.00 61.75 88 ILE A O 1
ATOM 656 N N . VAL A 1 89 ? 36.792 5.488 -53.018 1.00 56.28 89 VAL A N 1
ATOM 657 C CA . VAL A 1 89 ? 36.223 4.270 -53.635 1.00 56.28 89 VAL A CA 1
ATOM 658 C C . VAL A 1 89 ? 36.198 4.364 -55.162 1.00 56.28 89 VAL A C 1
ATOM 660 O O . VAL A 1 89 ? 36.388 3.352 -55.831 1.00 56.28 89 VAL A O 1
ATOM 663 N N . ALA A 1 90 ? 36.064 5.569 -55.728 1.00 56.81 90 ALA A N 1
ATOM 664 C CA . ALA A 1 90 ? 36.213 5.796 -57.167 1.00 56.81 90 ALA A CA 1
ATOM 665 C C . ALA A 1 90 ? 37.596 5.371 -57.714 1.00 56.81 90 ALA A C 1
ATOM 667 O O . ALA A 1 90 ? 37.750 5.241 -58.927 1.00 56.81 90 ALA A O 1
ATOM 668 N N . SER A 1 91 ? 3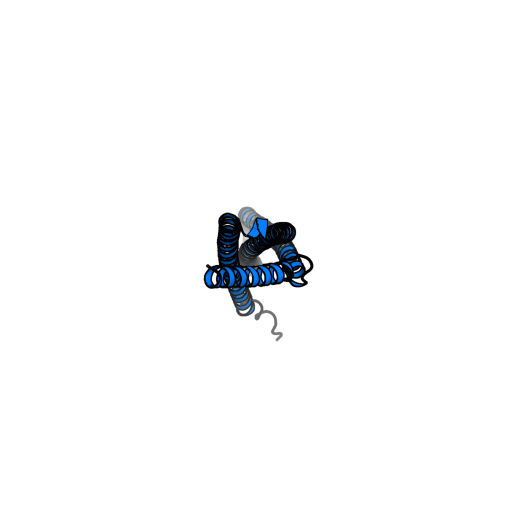8.585 5.127 -56.840 1.00 56.69 91 SER A N 1
ATOM 669 C CA . SER A 1 91 ? 39.940 4.714 -57.216 1.00 56.69 91 SER A CA 1
ATOM 670 C C . SER A 1 91 ? 40.306 3.246 -56.925 1.00 56.69 91 SER A C 1
ATOM 672 O O . SER A 1 91 ? 41.242 2.765 -57.559 1.00 56.69 91 SER A O 1
ATOM 674 N N . HIS A 1 92 ? 39.591 2.474 -56.084 1.00 59.34 92 HIS A N 1
ATOM 675 C CA . HIS A 1 92 ? 39.963 1.067 -55.807 1.00 59.34 92 HIS A CA 1
ATOM 676 C C . HIS A 1 92 ? 38.789 0.095 -55.533 1.00 59.34 92 HIS A C 1
ATOM 678 O O . HIS A 1 92 ? 37.813 0.418 -54.859 1.00 59.34 92 HIS A O 1
ATOM 684 N N . ALA A 1 93 ? 38.939 -1.155 -56.007 1.00 56.34 93 ALA A N 1
ATOM 685 C CA . ALA A 1 93 ? 37.941 -2.240 -56.060 1.00 56.34 93 ALA A CA 1
ATOM 686 C C . ALA A 1 93 ? 37.605 -2.936 -54.714 1.00 56.34 93 ALA A C 1
ATOM 688 O O . ALA A 1 93 ? 37.423 -4.151 -54.661 1.00 56.34 93 ALA A O 1
ATOM 689 N N . LEU A 1 94 ? 37.492 -2.186 -53.616 1.00 56.12 94 LEU A N 1
ATOM 690 C CA . LEU A 1 94 ? 37.227 -2.719 -52.267 1.00 56.12 94 LEU A CA 1
ATOM 691 C C . LEU A 1 94 ? 35.873 -2.249 -51.700 1.00 56.12 94 LEU A C 1
ATOM 693 O O . LEU A 1 94 ? 35.714 -2.016 -50.505 1.00 56.12 94 LEU A O 1
ATOM 697 N N . ALA A 1 95 ? 34.867 -2.125 -52.569 1.00 56.34 95 ALA A N 1
ATOM 698 C CA . ALA A 1 95 ? 33.553 -1.564 -52.238 1.00 56.34 95 ALA A CA 1
ATOM 699 C C . ALA A 1 95 ? 32.652 -2.471 -51.366 1.00 56.34 95 ALA A C 1
ATOM 701 O O . ALA A 1 95 ? 31.661 -1.998 -50.817 1.00 56.34 95 ALA A O 1
ATOM 702 N N . LEU A 1 96 ? 32.987 -3.754 -51.184 1.00 55.47 96 LEU A N 1
ATOM 703 C CA . LEU A 1 96 ? 32.163 -4.701 -50.411 1.00 55.47 96 LEU A CA 1
ATOM 704 C C . LEU A 1 96 ? 32.557 -4.834 -48.927 1.00 55.47 96 LEU A C 1
ATOM 706 O O . LEU A 1 96 ? 31.752 -5.311 -48.132 1.00 55.47 96 LEU A O 1
ATOM 710 N N . LEU A 1 97 ? 33.745 -4.372 -48.512 1.00 54.91 97 LEU A N 1
ATOM 711 C CA . LEU A 1 97 ? 34.238 -4.553 -47.134 1.00 54.91 97 LEU A CA 1
ATOM 712 C C . LEU A 1 97 ? 33.730 -3.480 -46.146 1.00 54.91 97 LEU A C 1
ATOM 714 O O . LEU A 1 97 ? 33.785 -3.676 -44.936 1.00 54.91 97 LEU A O 1
ATOM 718 N N . VAL A 1 98 ? 33.202 -2.358 -46.646 1.00 54.47 98 VAL A N 1
ATOM 719 C CA . VAL A 1 98 ? 32.847 -1.182 -45.823 1.00 54.47 98 VAL A CA 1
ATOM 720 C C . VAL A 1 98 ? 31.369 -1.164 -45.400 1.00 54.47 98 VAL A C 1
ATOM 722 O O . VAL A 1 98 ? 31.036 -0.619 -44.349 1.00 54.47 98 VAL A O 1
ATOM 725 N N . ALA A 1 99 ? 30.470 -1.802 -46.158 1.00 54.41 99 ALA A N 1
ATOM 726 C CA . ALA A 1 99 ? 29.034 -1.792 -45.852 1.00 54.41 99 ALA A CA 1
ATOM 727 C C . ALA A 1 99 ? 28.639 -2.764 -44.721 1.00 54.41 99 ALA A C 1
ATOM 729 O O . ALA A 1 99 ? 27.726 -2.476 -43.946 1.00 54.41 99 ALA A O 1
ATOM 730 N N . ALA A 1 100 ? 29.337 -3.899 -44.592 1.00 55.78 100 ALA A N 1
ATOM 731 C CA . ALA A 1 100 ? 29.005 -4.928 -43.605 1.00 55.78 100 ALA A CA 1
ATOM 732 C C . ALA A 1 100 ? 29.251 -4.490 -42.140 1.00 55.78 100 ALA A C 1
ATOM 734 O O . ALA A 1 100 ? 28.348 -4.683 -41.322 1.00 55.78 100 ALA A O 1
ATOM 735 N N . PRO A 1 101 ? 30.377 -3.832 -41.779 1.00 60.06 101 PRO A N 1
ATOM 736 C CA . PRO A 1 101 ? 30.591 -3.341 -40.412 1.00 60.06 101 PRO A CA 1
ATOM 737 C C . PRO A 1 101 ? 29.584 -2.258 -39.995 1.00 60.06 101 PRO A C 1
ATOM 739 O O . PRO A 1 101 ? 29.121 -2.253 -38.854 1.00 60.06 101 PRO A O 1
ATOM 742 N N . GLY A 1 102 ? 29.197 -1.375 -40.924 1.00 62.06 102 GLY A N 1
ATOM 743 C CA . GLY A 1 102 ? 28.211 -0.319 -40.671 1.00 62.06 102 GLY A CA 1
ATOM 744 C C . GLY A 1 102 ? 26.807 -0.865 -40.395 1.00 62.06 102 GLY A C 1
ATOM 745 O O . GLY A 1 102 ? 26.141 -0.413 -39.465 1.00 62.06 102 GLY A O 1
ATOM 746 N N . LEU A 1 103 ? 26.375 -1.889 -41.140 1.00 61.59 103 LEU A N 1
ATOM 747 C CA . LEU A 1 103 ? 25.065 -2.518 -40.941 1.00 61.59 103 LEU A CA 1
ATOM 748 C C . LEU A 1 103 ? 24.978 -3.264 -39.595 1.00 61.59 103 LEU A C 1
ATOM 750 O O . LEU A 1 103 ? 23.940 -3.227 -38.932 1.00 61.59 103 LEU A O 1
ATOM 754 N N . VAL A 1 104 ? 26.074 -3.903 -39.166 1.00 61.91 104 VAL A N 1
ATOM 755 C CA . VAL A 1 104 ? 26.171 -4.600 -37.870 1.00 61.91 104 VAL A CA 1
ATOM 756 C C . VAL A 1 104 ? 26.162 -3.609 -36.702 1.00 61.91 104 VAL A C 1
ATOM 758 O O . VAL A 1 104 ? 25.430 -3.830 -35.737 1.00 61.91 104 VAL A O 1
ATOM 761 N N . ALA A 1 105 ? 26.896 -2.494 -36.799 1.00 62.53 105 ALA A N 1
ATOM 762 C CA . ALA A 1 105 ? 26.913 -1.454 -35.767 1.00 62.53 105 ALA A CA 1
ATOM 763 C C . ALA A 1 105 ? 25.526 -0.815 -35.564 1.00 62.53 105 ALA A C 1
ATOM 765 O O . ALA A 1 105 ? 25.034 -0.754 -34.438 1.00 62.53 105 ALA A O 1
ATOM 766 N N . VAL A 1 106 ? 24.844 -0.443 -36.654 1.00 64.25 106 VAL A N 1
ATOM 767 C CA . VAL A 1 106 ? 23.481 0.121 -36.602 1.00 64.25 106 VAL A CA 1
ATOM 768 C C . VAL A 1 106 ? 22.471 -0.895 -36.058 1.00 64.25 106 VAL A C 1
ATOM 770 O O . VAL A 1 106 ? 21.599 -0.543 -35.264 1.00 64.25 106 VAL A O 1
ATOM 773 N N . SER A 1 107 ? 22.595 -2.172 -36.433 1.00 62.88 107 SER A N 1
ATOM 774 C CA . SER A 1 107 ? 21.711 -3.233 -35.927 1.00 62.88 107 SER A CA 1
ATOM 775 C C . SER A 1 107 ? 21.893 -3.470 -34.423 1.00 62.88 107 SER A C 1
ATOM 777 O O . SER A 1 107 ? 20.910 -3.681 -33.710 1.00 62.88 107 SER A O 1
ATOM 779 N N . LEU A 1 108 ? 23.130 -3.392 -33.920 1.00 70.06 108 LEU A N 1
ATOM 780 C CA . LEU A 1 108 ? 23.451 -3.530 -32.498 1.00 70.06 108 LEU A CA 1
ATOM 781 C C . LEU A 1 108 ? 22.971 -2.318 -31.676 1.00 70.06 108 LEU A C 1
ATOM 783 O O . LEU A 1 108 ? 22.419 -2.487 -30.584 1.00 70.06 108 LEU A O 1
ATOM 787 N N . GLU A 1 109 ? 23.104 -1.100 -32.206 1.00 71.44 109 GLU A N 1
ATOM 788 C CA . GLU A 1 109 ? 22.545 0.119 -31.602 1.00 71.44 109 GLU A CA 1
ATOM 789 C C . GLU A 1 109 ? 21.008 0.090 -31.563 1.00 71.44 109 GLU A C 1
ATOM 791 O O . GLU A 1 109 ? 20.391 0.410 -30.544 1.00 71.44 109 GLU A O 1
ATOM 796 N N . LEU A 1 110 ? 20.355 -0.373 -32.631 1.00 71.62 110 LEU A N 1
ATOM 797 C CA . LEU A 1 110 ? 18.895 -0.485 -32.675 1.00 71.62 110 LEU A CA 1
ATOM 798 C C . LEU A 1 110 ? 18.365 -1.571 -31.719 1.00 71.62 110 LEU A C 1
ATOM 800 O O . LEU A 1 110 ? 17.351 -1.384 -31.042 1.00 71.62 110 LEU A O 1
ATOM 804 N N . ALA A 1 111 ? 19.056 -2.710 -31.624 1.00 73.12 111 ALA A N 1
ATOM 805 C CA . ALA A 1 111 ? 18.711 -3.765 -30.675 1.00 73.12 111 ALA A CA 1
ATOM 806 C C . ALA A 1 111 ? 18.885 -3.299 -29.217 1.00 73.12 111 ALA A C 1
ATOM 808 O O . ALA A 1 111 ? 18.019 -3.555 -28.374 1.00 73.12 111 ALA A O 1
ATOM 809 N N . SER A 1 112 ? 19.963 -2.567 -28.918 1.00 77.88 112 SER A N 1
ATOM 810 C CA . SER A 1 112 ? 20.234 -2.044 -27.573 1.00 77.88 112 SER A CA 1
ATOM 811 C C . SER A 1 112 ? 19.298 -0.898 -27.169 1.00 77.88 112 SER A C 1
ATOM 813 O O . SER A 1 112 ? 18.818 -0.893 -26.035 1.00 77.88 112 SER A O 1
ATOM 815 N N . THR A 1 113 ? 18.935 0.013 -28.080 1.00 83.06 113 THR A N 1
ATOM 816 C CA . THR A 1 113 ? 17.912 1.047 -27.816 1.00 83.06 113 THR A CA 1
ATOM 817 C C . THR A 1 113 ? 16.539 0.435 -27.552 1.00 83.06 113 THR A C 1
ATOM 819 O O . THR A 1 113 ? 15.878 0.817 -26.585 1.00 83.06 113 THR A O 1
ATOM 822 N N . ARG A 1 114 ? 16.115 -0.559 -28.348 1.00 84.38 114 ARG A N 1
ATOM 823 C CA . ARG A 1 114 ? 14.848 -1.278 -28.129 1.00 84.38 114 ARG A CA 1
ATOM 824 C C . ARG A 1 114 ? 14.823 -1.969 -26.767 1.00 84.38 114 ARG A C 1
ATOM 826 O O . ARG A 1 114 ? 13.809 -1.903 -26.072 1.00 84.38 114 ARG A O 1
ATOM 833 N N . ARG A 1 115 ? 15.928 -2.606 -26.372 1.00 86.19 115 ARG A N 1
ATOM 834 C CA . ARG A 1 115 ? 16.065 -3.238 -25.056 1.00 86.19 115 ARG A CA 1
ATOM 835 C C . ARG A 1 115 ? 15.966 -2.213 -23.924 1.00 86.19 115 ARG A C 1
ATOM 837 O O . ARG A 1 115 ? 15.160 -2.401 -23.021 1.00 86.19 115 ARG A O 1
ATOM 844 N N . LEU A 1 116 ? 16.694 -1.098 -24.006 1.00 88.06 116 LEU A N 1
ATOM 845 C CA . LEU A 1 116 ? 16.627 -0.027 -23.002 1.00 88.06 116 LEU A CA 1
ATOM 846 C C . LEU A 1 116 ? 15.235 0.613 -22.920 1.00 88.06 116 LEU A C 1
ATOM 848 O O . LEU A 1 116 ? 14.775 0.942 -21.830 1.00 88.06 116 LEU A O 1
ATOM 852 N N . ALA A 1 117 ? 14.534 0.767 -24.045 1.00 88.19 117 ALA A N 1
ATOM 853 C CA . ALA A 1 117 ? 13.163 1.272 -24.056 1.00 88.19 117 ALA A CA 1
ATOM 854 C C . ALA A 1 117 ? 12.197 0.320 -23.327 1.00 88.19 117 ALA A C 1
ATOM 856 O O . ALA A 1 117 ? 11.364 0.775 -22.540 1.00 88.19 117 ALA A O 1
ATOM 857 N N . ARG A 1 118 ? 12.339 -0.998 -23.531 1.00 88.00 118 ARG A N 1
ATOM 858 C CA . ARG A 1 118 ? 11.580 -2.023 -22.794 1.00 88.00 118 ARG A CA 1
ATOM 859 C C . ARG A 1 118 ? 11.910 -2.006 -21.302 1.00 88.00 118 ARG A C 1
ATOM 861 O O . ARG A 1 118 ? 10.993 -1.904 -20.492 1.00 88.00 118 ARG A O 1
ATOM 868 N N . GLU A 1 119 ? 13.194 -2.019 -20.943 1.00 89.50 119 GLU A N 1
ATOM 869 C CA . GLU A 1 119 ? 13.651 -1.931 -19.547 1.00 89.50 119 GLU A CA 1
ATOM 870 C C . GLU A 1 119 ? 13.119 -0.653 -18.871 1.00 89.50 119 GLU A C 1
ATOM 872 O O . GLU A 1 119 ? 12.631 -0.695 -17.744 1.00 89.50 119 GLU A O 1
ATOM 877 N N . SER A 1 120 ? 13.117 0.484 -19.576 1.00 89.94 120 SER A N 1
ATOM 878 C CA . SER A 1 120 ? 12.543 1.742 -19.081 1.00 89.94 120 SER A CA 1
ATOM 879 C C . SER A 1 120 ? 11.041 1.627 -18.815 1.00 89.94 120 SER A C 1
ATOM 881 O O . SER A 1 120 ? 10.561 2.071 -17.768 1.00 89.94 120 SER A O 1
ATOM 883 N N . ALA A 1 121 ? 10.293 1.008 -19.734 1.00 90.50 121 ALA A N 1
ATOM 884 C CA . ALA A 1 121 ? 8.859 0.787 -19.580 1.00 90.50 121 ALA A CA 1
ATOM 885 C C . ALA A 1 121 ? 8.549 -0.141 -18.393 1.00 90.50 121 ALA A C 1
ATOM 887 O O . ALA A 1 121 ? 7.654 0.165 -17.603 1.00 90.50 121 ALA A O 1
ATOM 888 N N . GLN A 1 122 ? 9.323 -1.216 -18.223 1.00 91.12 122 GLN A N 1
ATOM 889 C CA . GLN A 1 122 ? 9.204 -2.148 -17.099 1.00 91.12 122 GLN A CA 1
ATOM 890 C C . GLN A 1 122 ? 9.516 -1.474 -15.764 1.00 91.12 122 GLN A C 1
ATOM 892 O O . GLN A 1 122 ? 8.719 -1.568 -14.835 1.00 91.12 122 GLN A O 1
ATOM 897 N N . LEU A 1 123 ? 10.621 -0.729 -15.675 1.00 93.19 123 LEU A N 1
ATOM 898 C CA . LEU A 1 123 ? 10.989 0.013 -14.466 1.00 93.19 123 LEU A CA 1
ATOM 899 C C . LEU A 1 123 ? 9.942 1.071 -14.111 1.00 93.19 123 LEU A C 1
ATOM 901 O O . LEU A 1 123 ? 9.613 1.247 -12.943 1.00 93.19 123 LEU A O 1
ATOM 905 N N . ASN A 1 124 ? 9.371 1.747 -15.109 1.00 93.38 124 ASN A N 1
ATOM 906 C CA . ASN A 1 124 ? 8.288 2.702 -14.895 1.00 93.38 124 ASN A CA 1
ATOM 907 C C . ASN A 1 124 ? 6.999 2.023 -14.407 1.00 93.38 124 ASN A C 1
ATOM 909 O O . ASN A 1 124 ? 6.344 2.538 -13.503 1.00 93.38 124 ASN A O 1
ATOM 913 N N . ALA A 1 125 ? 6.634 0.874 -14.980 1.00 91.50 125 ALA A N 1
ATOM 914 C CA . ALA A 1 125 ? 5.484 0.094 -14.529 1.00 91.50 125 ALA A CA 1
ATOM 915 C C . ALA A 1 125 ? 5.686 -0.434 -13.099 1.00 91.50 125 ALA A C 1
ATOM 917 O O . ALA A 1 125 ? 4.787 -0.304 -12.269 1.00 91.50 125 ALA A O 1
ATOM 918 N N . ALA A 1 126 ? 6.879 -0.951 -12.794 1.00 91.56 126 ALA A N 1
ATOM 919 C CA . ALA A 1 126 ? 7.255 -1.420 -11.467 1.00 91.56 126 ALA A CA 1
ATOM 920 C C . ALA A 1 126 ? 7.228 -0.280 -10.440 1.00 91.56 126 ALA A C 1
ATOM 922 O O . ALA A 1 126 ? 6.583 -0.421 -9.409 1.00 91.56 126 ALA A O 1
ATOM 923 N N . ALA A 1 127 ? 7.834 0.874 -10.744 1.00 93.31 127 ALA A N 1
ATOM 924 C CA . ALA A 1 127 ? 7.821 2.038 -9.856 1.00 93.31 127 ALA A CA 1
ATOM 925 C C . ALA A 1 127 ? 6.389 2.500 -9.550 1.00 93.31 127 ALA A C 1
ATOM 927 O O . ALA A 1 127 ? 6.043 2.715 -8.392 1.00 93.31 127 ALA A O 1
ATOM 928 N N . LYS A 1 128 ? 5.519 2.583 -10.567 1.00 93.62 128 LYS A N 1
ATOM 929 C CA . LYS A 1 128 ? 4.099 2.915 -10.366 1.00 93.62 128 LYS A CA 1
ATOM 930 C C . LYS A 1 128 ? 3.386 1.890 -9.481 1.00 93.62 128 LYS A C 1
ATOM 932 O O . LYS A 1 128 ? 2.651 2.282 -8.583 1.00 93.62 128 LYS A O 1
ATOM 937 N N . GLY A 1 129 ? 3.609 0.597 -9.715 1.00 92.50 129 GLY A N 1
ATOM 938 C CA . GLY A 1 129 ? 3.022 -0.471 -8.903 1.00 92.50 129 GLY A CA 1
ATOM 939 C C . GLY A 1 129 ? 3.482 -0.422 -7.444 1.00 92.50 129 GLY A C 1
ATOM 940 O O . GLY A 1 129 ? 2.656 -0.484 -6.538 1.00 92.50 129 GLY A O 1
ATOM 941 N N . THR A 1 130 ? 4.784 -0.242 -7.209 1.00 93.50 130 THR A N 1
ATOM 942 C CA . THR A 1 130 ? 5.346 -0.110 -5.858 1.00 93.50 130 THR A CA 1
ATOM 943 C C . THR A 1 130 ? 4.868 1.164 -5.165 1.00 93.50 130 THR A C 1
ATOM 945 O O . THR A 1 130 ? 4.610 1.127 -3.968 1.00 93.50 130 THR A O 1
ATOM 948 N N . TYR A 1 131 ? 4.689 2.271 -5.894 1.00 93.75 131 TYR A N 1
ATOM 949 C CA . TYR A 1 131 ? 4.105 3.496 -5.344 1.00 93.75 131 TYR A CA 1
ATOM 950 C C . TYR A 1 131 ? 2.677 3.278 -4.836 1.00 93.75 131 TYR A C 1
ATOM 952 O O . TYR A 1 131 ? 2.370 3.691 -3.719 1.00 93.75 131 TYR A O 1
ATOM 960 N N . ILE A 1 132 ? 1.825 2.614 -5.629 1.00 94.06 132 ILE A N 1
ATOM 961 C CA . ILE A 1 132 ? 0.443 2.294 -5.236 1.00 94.06 132 ILE A CA 1
ATOM 962 C C . ILE A 1 132 ? 0.455 1.422 -3.981 1.00 94.06 132 ILE A C 1
ATOM 964 O O . ILE A 1 132 ? -0.142 1.799 -2.982 1.00 94.06 132 ILE A O 1
ATOM 968 N N . LEU A 1 133 ? 1.225 0.330 -3.985 1.00 93.81 133 LEU A N 1
ATOM 969 C CA . LEU A 1 133 ? 1.327 -0.554 -2.824 1.00 93.81 133 LEU A CA 1
ATOM 970 C C . LEU A 1 133 ? 1.824 0.183 -1.571 1.00 93.81 133 LEU A C 1
ATOM 972 O O . LEU A 1 133 ? 1.288 0.001 -0.484 1.00 93.81 133 LEU A O 1
ATOM 976 N N . ASN A 1 134 ? 2.839 1.037 -1.713 1.00 92.69 134 ASN A N 1
ATOM 977 C CA . ASN A 1 134 ? 3.361 1.817 -0.597 1.00 92.69 134 ASN A CA 1
ATOM 978 C C . ASN A 1 134 ? 2.321 2.804 -0.045 1.00 92.69 134 ASN A C 1
ATOM 980 O O . ASN A 1 134 ? 2.261 3.027 1.162 1.00 92.69 134 ASN A O 1
ATOM 984 N N . ARG A 1 135 ? 1.494 3.387 -0.922 1.00 93.75 135 ARG A N 1
ATOM 985 C CA . ARG A 1 135 ? 0.384 4.252 -0.521 1.00 93.75 135 ARG A CA 1
ATOM 986 C C . ARG A 1 135 ? -0.710 3.465 0.196 1.00 93.75 135 ARG A C 1
ATOM 988 O O . ARG A 1 135 ? -1.188 3.938 1.220 1.00 93.75 135 ARG A O 1
ATOM 995 N N . ASP A 1 136 ? -1.074 2.293 -0.311 1.00 93.44 136 ASP A N 1
ATOM 996 C CA . ASP A 1 136 ? -2.083 1.430 0.306 1.00 93.44 136 ASP A CA 1
ATOM 997 C C . ASP A 1 136 ? -1.655 1.035 1.728 1.00 93.44 136 ASP A C 1
ATOM 999 O O . ASP A 1 136 ? -2.438 1.152 2.669 1.00 93.44 136 ASP A O 1
ATOM 1003 N N . LEU A 1 137 ? -0.383 0.660 1.911 1.00 92.75 137 LEU A N 1
ATOM 1004 C CA . LEU A 1 137 ? 0.185 0.337 3.224 1.00 92.75 137 LEU A CA 1
ATOM 1005 C C . LEU A 1 137 ? 0.193 1.537 4.186 1.00 92.75 137 LEU A C 1
ATOM 1007 O O . LEU A 1 137 ? -0.094 1.360 5.368 1.00 92.75 137 LEU A O 1
ATOM 1011 N N . ASP A 1 138 ? 0.482 2.749 3.699 1.00 91.62 138 ASP A N 1
ATOM 1012 C CA . ASP A 1 138 ? 0.392 3.973 4.511 1.00 91.62 138 ASP A CA 1
ATOM 1013 C C . ASP A 1 138 ? -1.048 4.237 4.974 1.00 91.62 138 ASP A C 1
ATOM 1015 O O . ASP A 1 138 ? -1.286 4.525 6.147 1.00 91.62 138 ASP A O 1
ATOM 1019 N N . THR A 1 139 ? -2.023 4.082 4.075 1.00 93.88 139 THR A N 1
ATOM 1020 C CA . THR A 1 139 ? -3.449 4.234 4.396 1.00 93.88 139 THR A CA 1
ATOM 1021 C C . THR A 1 139 ? -3.904 3.207 5.433 1.00 93.88 139 THR A C 1
ATOM 1023 O O . THR A 1 139 ? -4.528 3.584 6.425 1.00 93.88 139 THR A O 1
ATOM 1026 N N . ILE A 1 140 ? -3.543 1.932 5.251 1.00 92.75 140 ILE A N 1
ATOM 1027 C CA . ILE A 1 140 ? -3.843 0.849 6.201 1.00 92.75 140 ILE A CA 1
ATOM 1028 C C . ILE A 1 140 ? -3.238 1.155 7.575 1.00 92.75 140 ILE A C 1
ATOM 1030 O O . ILE A 1 140 ? -3.930 1.045 8.582 1.00 92.75 140 ILE A O 1
ATOM 1034 N N . SER A 1 141 ? -1.978 1.597 7.626 1.00 90.38 141 SER A N 1
ATOM 1035 C CA . SER A 1 141 ? -1.307 1.962 8.881 1.00 90.38 141 SER A CA 1
ATOM 1036 C C . SER A 1 141 ? -2.070 3.056 9.642 1.00 90.38 141 SER A C 1
ATOM 1038 O O . SER A 1 141 ? -2.313 2.937 10.842 1.00 90.38 141 SER A O 1
ATOM 1040 N N . ARG A 1 142 ? -2.550 4.087 8.933 1.00 91.06 142 ARG A N 1
ATOM 1041 C CA . ARG A 1 142 ? -3.367 5.159 9.528 1.00 91.06 142 ARG A CA 1
ATOM 1042 C C . ARG A 1 142 ? -4.755 4.695 9.972 1.00 91.06 142 ARG A C 1
ATOM 1044 O O . ARG A 1 142 ? -5.286 5.248 10.927 1.00 91.06 142 ARG A O 1
ATOM 1051 N N . LEU A 1 143 ? -5.377 3.752 9.264 1.00 92.94 143 LEU A N 1
ATOM 1052 C CA . LEU A 1 143 ? -6.663 3.162 9.666 1.00 92.94 143 LEU A CA 1
ATOM 1053 C C . LEU A 1 143 ? -6.508 2.328 10.938 1.00 92.94 143 LEU A C 1
ATOM 1055 O O . LEU A 1 143 ? -7.277 2.500 11.874 1.00 92.94 143 LEU A O 1
ATOM 1059 N N . VAL A 1 144 ? -5.462 1.504 11.005 1.00 91.06 144 VAL A N 1
ATOM 1060 C CA . VAL A 1 144 ? -5.126 0.718 12.198 1.00 91.06 144 VAL A CA 1
ATOM 1061 C C . VAL A 1 144 ? -4.843 1.620 13.400 1.00 91.06 144 VAL A C 1
ATOM 1063 O O . VAL A 1 144 ? -5.323 1.333 14.491 1.00 91.06 144 VAL A O 1
ATOM 1066 N N . ALA A 1 145 ? -4.119 2.729 13.210 1.00 90.31 145 ALA A N 1
ATOM 1067 C CA . ALA A 1 145 ? -3.897 3.707 14.276 1.00 90.31 145 ALA A CA 1
ATOM 1068 C C . ALA A 1 145 ? -5.215 4.328 14.774 1.00 90.31 145 ALA A C 1
ATOM 1070 O O . ALA A 1 145 ? -5.445 4.372 15.975 1.00 90.31 145 ALA A O 1
ATOM 1071 N N . ARG A 1 146 ? -6.117 4.721 13.861 1.00 91.31 146 ARG A N 1
ATOM 1072 C CA . ARG A 1 146 ? -7.444 5.254 14.224 1.00 91.31 146 ARG A CA 1
ATOM 1073 C C . ARG A 1 146 ? -8.285 4.249 15.014 1.00 91.31 146 ARG A C 1
ATOM 1075 O O . ARG A 1 146 ? -8.863 4.624 16.026 1.00 91.31 146 ARG A O 1
ATOM 1082 N N . LEU A 1 147 ? -8.296 2.984 14.595 1.00 92.69 147 LEU A N 1
ATOM 1083 C CA . LEU A 1 147 ? -8.987 1.909 15.313 1.00 92.69 147 LEU A CA 1
ATOM 1084 C C . LEU A 1 147 ? -8.391 1.666 16.701 1.00 92.69 147 LEU A C 1
ATOM 1086 O O . LEU A 1 147 ? -9.133 1.420 17.649 1.00 92.69 147 LEU A O 1
ATOM 1090 N N . ASN A 1 148 ? -7.063 1.738 16.830 1.00 90.94 148 ASN A N 1
ATOM 1091 C CA . ASN A 1 148 ? -6.399 1.647 18.126 1.00 90.94 148 ASN A CA 1
ATOM 1092 C C . ASN A 1 148 ? -6.847 2.780 19.055 1.00 90.94 148 ASN A C 1
ATOM 1094 O O . ASN A 1 148 ? -7.227 2.509 20.189 1.00 90.94 148 ASN A O 1
ATOM 1098 N N . ASP A 1 149 ? -6.827 4.018 18.562 1.00 91.25 149 ASP A N 1
ATOM 1099 C CA . ASP A 1 149 ? -7.193 5.202 19.339 1.00 91.25 149 ASP A CA 1
ATOM 1100 C C . ASP A 1 149 ? -8.675 5.165 19.758 1.00 91.25 149 ASP A C 1
ATOM 1102 O O . ASP A 1 149 ? -8.987 5.401 20.924 1.00 91.25 149 ASP A O 1
ATOM 1106 N N . GLU A 1 150 ? -9.588 4.798 18.849 1.00 91.44 150 GLU A N 1
ATOM 1107 C CA . GLU A 1 150 ? -11.024 4.662 19.148 1.00 91.44 150 GLU A CA 1
ATOM 1108 C C . GLU A 1 150 ? -11.276 3.556 20.188 1.00 91.44 150 GLU A C 1
ATOM 1110 O O . GLU A 1 150 ? -12.073 3.724 21.113 1.00 91.44 150 GLU A O 1
ATOM 1115 N N . LEU A 1 151 ? -10.571 2.424 20.082 1.00 90.81 151 LEU A N 1
ATOM 1116 C CA . LEU A 1 151 ? -10.695 1.327 21.040 1.00 90.81 151 LEU A CA 1
ATOM 1117 C C . LEU A 1 151 ? -10.123 1.687 22.419 1.00 90.81 151 LEU A C 1
ATOM 1119 O O . LEU A 1 151 ? -10.700 1.313 23.444 1.00 90.81 151 LEU A O 1
ATOM 1123 N N . GLU A 1 152 ? -9.011 2.422 22.465 1.00 90.50 152 GLU A N 1
ATOM 1124 C CA . GLU A 1 152 ? -8.439 2.936 23.711 1.00 90.50 152 GLU A CA 1
ATOM 1125 C C . GLU A 1 152 ? -9.363 3.962 24.379 1.00 90.50 152 GLU A C 1
ATOM 1127 O O . GLU A 1 152 ? -9.565 3.879 25.594 1.00 90.50 152 GLU A O 1
ATOM 1132 N N . ASP A 1 153 ? -9.988 4.854 23.604 1.00 90.00 153 ASP A N 1
ATOM 1133 C CA . ASP A 1 153 ? -10.984 5.810 24.102 1.00 90.00 153 ASP A CA 1
ATOM 1134 C C . ASP A 1 153 ? -12.219 5.094 24.670 1.00 90.00 153 ASP A C 1
ATOM 1136 O O . ASP A 1 153 ? -12.619 5.344 25.812 1.00 90.00 153 ASP A O 1
ATOM 1140 N N . MET A 1 154 ? -12.762 4.107 23.943 1.00 89.38 154 MET A N 1
ATOM 1141 C CA . MET A 1 154 ? -13.849 3.256 24.441 1.00 89.38 154 MET A CA 1
ATOM 1142 C C . MET A 1 154 ? -13.476 2.563 25.755 1.00 89.38 154 MET A C 1
ATOM 1144 O O . MET A 1 154 ? -14.250 2.581 26.714 1.00 89.38 154 MET A O 1
ATOM 1148 N N . CYS A 1 155 ? -12.284 1.968 25.835 1.00 89.12 155 CYS A N 1
ATOM 1149 C CA . CYS A 1 155 ? -11.817 1.281 27.038 1.00 89.12 155 CYS A CA 1
ATOM 1150 C C . CYS A 1 155 ? -11.649 2.246 28.225 1.00 89.12 155 CYS A C 1
ATOM 1152 O O . CYS A 1 155 ? -12.059 1.928 29.347 1.00 89.12 155 CYS A O 1
ATOM 1154 N N . ALA A 1 156 ? -11.089 3.436 27.995 1.00 89.06 156 ALA A N 1
ATOM 1155 C CA . ALA A 1 156 ? -10.938 4.471 29.016 1.00 89.06 156 ALA A CA 1
ATOM 1156 C C . ALA A 1 156 ? -12.299 4.960 29.533 1.00 89.06 156 ALA A C 1
ATOM 1158 O O . ALA A 1 156 ? -12.499 5.074 30.746 1.00 89.06 156 ALA A O 1
ATOM 1159 N N . MET A 1 157 ? -13.253 5.176 28.626 1.00 87.31 157 MET A N 1
ATOM 1160 C CA . MET A 1 157 ? -14.619 5.572 28.951 1.00 87.31 157 MET A CA 1
ATOM 1161 C C . MET A 1 157 ? -15.334 4.507 29.796 1.00 87.31 157 MET A C 1
ATOM 1163 O O . MET A 1 157 ? -15.920 4.833 30.832 1.00 87.31 157 MET A O 1
ATOM 1167 N N . VAL A 1 158 ? -15.218 3.227 29.426 1.00 87.50 158 VAL A N 1
ATOM 1168 C CA . VAL A 1 158 ? -15.787 2.113 30.200 1.00 87.50 158 VAL A CA 1
ATOM 1169 C C . VAL A 1 158 ? -15.177 2.027 31.600 1.00 87.50 158 VAL A C 1
ATOM 1171 O O . VAL A 1 158 ? -15.911 1.931 32.585 1.00 87.50 158 VAL A O 1
ATOM 1174 N N . LYS A 1 159 ? -13.850 2.132 31.726 1.00 88.38 159 LYS A N 1
ATOM 1175 C CA . LYS A 1 159 ? -13.166 2.138 33.032 1.00 88.38 159 LYS A CA 1
ATOM 1176 C C . LYS A 1 159 ? -13.609 3.305 33.909 1.00 88.38 159 LYS A C 1
ATOM 1178 O O . LYS A 1 159 ? -13.818 3.128 35.108 1.00 88.38 159 LYS A O 1
ATOM 1183 N N . PHE A 1 160 ? -13.787 4.483 33.317 1.00 85.00 160 PHE A N 1
ATOM 1184 C CA . PHE A 1 160 ? -14.288 5.658 34.020 1.00 85.00 160 PHE A CA 1
ATOM 1185 C C . PHE A 1 160 ? -15.710 5.449 34.563 1.00 85.00 160 PHE A C 1
ATOM 1187 O O . PHE A 1 160 ? -15.999 5.843 35.694 1.00 85.00 160 PHE A O 1
ATOM 1194 N N . TRP A 1 161 ? -16.592 4.790 33.806 1.00 82.88 161 TRP A N 1
ATOM 1195 C CA . TRP A 1 161 ? -17.937 4.451 34.279 1.00 82.88 161 TRP A CA 1
ATOM 1196 C C . TRP A 1 161 ? -17.928 3.404 35.392 1.00 82.88 161 TRP A C 1
ATOM 1198 O O . TRP A 1 161 ? -18.610 3.597 36.396 1.00 82.88 161 TRP A O 1
ATOM 1208 N N . LEU A 1 162 ? -17.114 2.352 35.258 1.00 83.00 162 LEU A N 1
ATOM 1209 C CA . LEU A 1 162 ? -16.955 1.319 36.286 1.00 83.00 162 LEU A CA 1
ATOM 1210 C C . LEU A 1 162 ? -16.430 1.899 37.611 1.00 83.00 162 LEU A C 1
ATOM 1212 O O . LEU A 1 162 ? -16.875 1.492 38.681 1.00 83.00 162 LEU A O 1
ATOM 1216 N N . ALA A 1 163 ? -15.537 2.893 37.552 1.00 83.62 163 ALA A N 1
ATOM 1217 C CA . ALA A 1 163 ? -15.019 3.580 38.737 1.00 83.62 163 ALA A CA 1
ATOM 1218 C C . ALA A 1 163 ? -16.066 4.457 39.453 1.00 83.62 163 ALA A 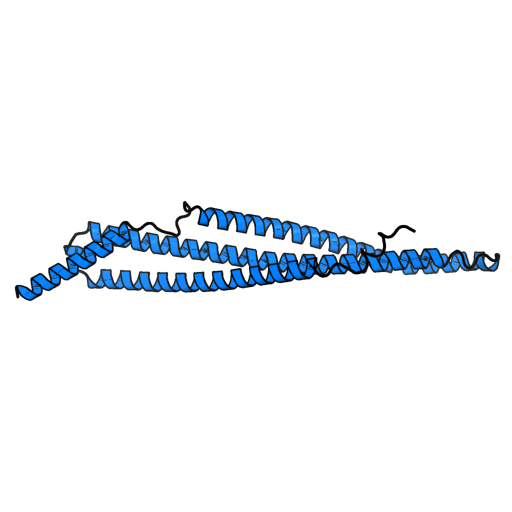C 1
ATOM 1220 O O . ALA A 1 163 ? -15.913 4.752 40.637 1.00 83.62 163 ALA A O 1
ATOM 1221 N N . GLY A 1 164 ? -17.120 4.887 38.751 1.00 75.38 164 GLY A N 1
ATOM 1222 C CA . GLY A 1 164 ? -18.184 5.737 39.291 1.00 75.38 164 GLY A CA 1
ATOM 1223 C C . GLY A 1 164 ? -19.283 5.000 40.063 1.00 75.38 164 GLY A C 1
ATOM 1224 O O . GLY A 1 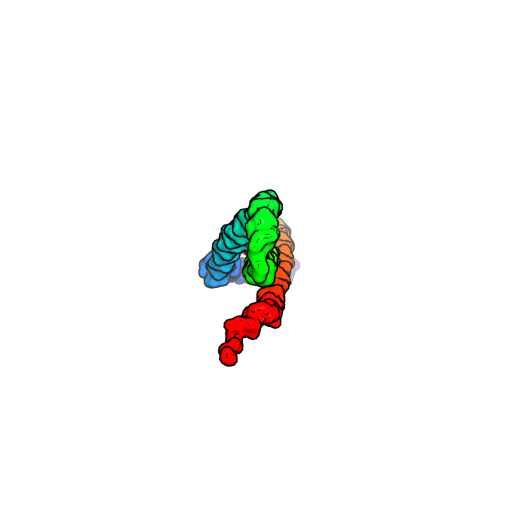164 ? -20.160 5.667 40.609 1.00 75.38 164 GLY A O 1
ATOM 1225 N N . GLY A 1 165 ? -19.246 3.664 40.114 1.00 68.69 165 GLY A N 1
ATOM 1226 C CA . GLY A 1 165 ? -20.229 2.839 40.821 1.00 68.69 165 GLY A CA 1
ATOM 1227 C C . GLY A 1 165 ? -21.616 2.777 40.162 1.00 68.69 165 GLY A C 1
ATOM 1228 O O . GLY A 1 165 ? -21.850 3.292 39.067 1.00 68.69 165 GLY A O 1
ATOM 1229 N N . GLU A 1 166 ? -22.550 2.120 40.852 1.00 63.72 166 GLU A N 1
ATOM 1230 C CA . GLU A 1 166 ? -23.897 1.801 40.356 1.00 63.72 166 GLU A CA 1
ATOM 1231 C C . GLU A 1 166 ? -24.763 3.053 40.117 1.00 63.72 166 GLU A C 1
ATOM 1233 O O . GLU A 1 166 ? -25.554 3.082 39.178 1.00 63.72 166 GLU A O 1
ATOM 1238 N N . ASP A 1 167 ? -24.531 4.139 40.863 1.00 65.81 167 ASP A N 1
ATOM 1239 C CA . ASP A 1 167 ? -25.255 5.415 40.732 1.00 65.81 167 ASP A CA 1
ATOM 1240 C C . ASP A 1 167 ? -25.037 6.097 39.369 1.00 65.81 167 ASP A C 1
ATOM 1242 O O . ASP A 1 167 ? -25.945 6.716 38.809 1.00 65.81 167 ASP A O 1
ATOM 1246 N N . ARG A 1 168 ? -23.833 5.973 38.791 1.00 64.62 168 ARG A N 1
ATOM 1247 C CA . ARG A 1 168 ? -23.501 6.560 37.480 1.00 64.62 168 ARG A CA 1
ATOM 1248 C C . ARG A 1 168 ? -23.975 5.673 36.324 1.00 64.62 168 ARG A C 1
ATOM 1250 O O . ARG A 1 168 ? -24.303 6.184 35.256 1.00 64.62 168 ARG A O 1
ATOM 1257 N N . LEU A 1 169 ? -24.053 4.364 36.560 1.00 64.75 169 LEU A N 1
ATOM 1258 C CA . LEU A 1 169 ? -24.675 3.389 35.663 1.00 64.75 169 LEU A CA 1
ATOM 1259 C C . LEU A 1 169 ? -26.205 3.491 35.673 1.00 64.75 169 LEU A C 1
ATOM 1261 O O . LEU A 1 169 ? -26.810 3.272 34.632 1.00 64.75 169 LEU A O 1
ATOM 1265 N N . GLN A 1 170 ? -26.829 3.887 36.788 1.00 58.56 170 GLN A N 1
ATOM 1266 C CA . GLN A 1 170 ? -28.269 4.167 36.868 1.00 58.56 170 GLN A CA 1
ATOM 1267 C C . GLN A 1 170 ? -28.689 5.383 36.021 1.00 58.56 170 GLN A C 1
ATOM 1269 O O . GLN A 1 170 ? -29.823 5.432 35.548 1.00 58.56 170 GLN A O 1
ATOM 1274 N N . ALA A 1 171 ? -27.767 6.302 35.700 1.00 62.34 171 ALA A N 1
ATOM 1275 C CA . ALA A 1 171 ? -27.926 7.301 34.632 1.00 62.34 171 ALA A CA 1
ATOM 1276 C C . ALA A 1 171 ? -27.723 6.691 33.216 1.00 62.34 171 ALA A C 1
ATOM 1278 O O . ALA A 1 171 ? -27.125 7.302 32.325 1.00 62.34 171 ALA A O 1
ATOM 1279 N N . SER A 1 172 ? -28.217 5.462 33.021 1.00 66.62 172 SER A N 1
ATOM 1280 C CA . SER A 1 172 ? -27.833 4.488 31.982 1.00 66.62 172 SER A CA 1
ATOM 1281 C C . SER A 1 172 ? -28.003 4.957 30.539 1.00 66.62 172 SER A C 1
ATOM 1283 O O . SER A 1 172 ? -27.285 4.499 29.648 1.00 66.62 172 SER A O 1
ATOM 1285 N N . GLY A 1 173 ? -28.931 5.882 30.286 1.00 72.44 173 GLY A N 1
ATOM 1286 C CA . GLY A 1 173 ? -29.274 6.310 28.931 1.00 72.44 173 GLY A CA 1
ATOM 1287 C C . GLY A 1 173 ? -28.098 6.931 28.177 1.00 72.44 173 GLY A C 1
ATOM 1288 O O . GLY A 1 173 ? -27.877 6.609 27.011 1.00 72.44 173 GLY A O 1
ATOM 1289 N N . GLU A 1 174 ? -27.311 7.782 28.838 1.00 77.12 174 GLU A N 1
ATOM 1290 C CA . GLU A 1 174 ? -26.181 8.464 28.194 1.00 77.12 174 GLU A CA 1
ATOM 1291 C C . GLU A 1 174 ? -24.995 7.517 27.971 1.00 77.12 174 GLU A C 1
ATOM 1293 O O . GLU A 1 174 ? -24.361 7.560 26.920 1.00 77.12 174 GLU A O 1
ATOM 1298 N N . VAL A 1 175 ? -24.750 6.605 28.915 1.00 75.50 175 VAL A N 1
ATOM 1299 C CA . VAL A 1 175 ? -23.713 5.566 28.819 1.00 75.50 175 VAL A CA 1
ATOM 1300 C C . VAL A 1 175 ? -23.965 4.667 27.608 1.00 75.50 175 VAL A C 1
ATOM 1302 O O . VAL A 1 175 ? -23.100 4.507 26.748 1.00 75.50 175 VAL A O 1
ATOM 1305 N N . VAL A 1 176 ? -25.188 4.143 27.490 1.00 79.19 176 VAL A N 1
ATOM 1306 C CA . VAL A 1 176 ? -25.589 3.291 26.363 1.00 79.19 176 VAL A CA 1
ATOM 1307 C C . VAL A 1 176 ? -25.540 4.065 25.046 1.00 79.19 176 VAL A C 1
ATOM 1309 O O . VAL A 1 176 ? -25.131 3.513 24.025 1.00 79.19 176 VAL A O 1
ATOM 1312 N N . ARG A 1 177 ? -25.931 5.346 25.044 1.00 84.25 177 ARG A N 1
ATOM 1313 C CA . ARG A 1 177 ? -25.891 6.190 23.842 1.00 84.25 177 ARG A CA 1
ATOM 1314 C C . ARG A 1 177 ? -24.462 6.412 23.344 1.00 84.25 177 ARG A C 1
ATOM 1316 O O . ARG A 1 177 ? -24.234 6.318 22.141 1.00 84.25 177 ARG A O 1
ATOM 1323 N N . GLN A 1 178 ? -23.521 6.701 24.241 1.00 83.44 178 GLN A N 1
ATOM 1324 C CA . GLN A 1 178 ? -22.116 6.915 23.882 1.00 83.44 178 GLN A CA 1
ATOM 1325 C C . GLN A 1 178 ? -21.450 5.614 23.433 1.00 83.44 178 GLN A C 1
ATOM 1327 O O . GLN A 1 178 ? -20.783 5.605 22.405 1.00 83.44 178 GLN A O 1
ATOM 1332 N N . LEU A 1 179 ? -21.712 4.496 24.119 1.00 82.56 179 LEU A N 1
ATOM 1333 C CA . LEU A 1 179 ? -21.180 3.196 23.709 1.00 82.56 179 LEU A CA 1
ATOM 1334 C C . LEU A 1 179 ? -21.681 2.793 22.316 1.00 82.56 179 LEU A C 1
ATOM 1336 O O . LEU A 1 179 ? -20.881 2.416 21.472 1.00 82.56 179 LEU A O 1
ATOM 1340 N N . LYS A 1 180 ? -22.984 2.955 22.037 1.00 86.38 180 LYS A N 1
ATOM 1341 C CA . LYS A 1 180 ? -23.551 2.708 20.699 1.00 86.38 180 LYS A CA 1
ATOM 1342 C C . LYS A 1 180 ? -22.948 3.607 19.624 1.00 86.38 180 LYS A C 1
ATOM 1344 O O . LYS A 1 180 ? -22.785 3.178 18.488 1.00 86.38 180 LYS A O 1
ATOM 1349 N N . LYS A 1 181 ? -22.657 4.866 19.960 1.00 89.19 181 LYS A N 1
ATOM 1350 C CA . LYS A 1 181 ? -22.027 5.800 19.025 1.00 89.19 181 LYS A CA 1
ATOM 1351 C C . LYS A 1 181 ? -20.603 5.355 18.687 1.00 89.19 181 LYS A C 1
ATOM 1353 O O . LYS A 1 181 ? -20.255 5.337 17.511 1.00 89.19 181 LYS A O 1
ATOM 1358 N N . ASN A 1 182 ? -19.809 4.997 19.692 1.00 86.88 182 ASN A N 1
ATOM 1359 C CA . ASN A 1 182 ? -18.429 4.572 19.477 1.00 86.88 182 ASN A CA 1
ATOM 1360 C C . ASN A 1 182 ? -18.370 3.213 18.764 1.00 86.88 182 ASN A C 1
ATOM 1362 O O . ASN A 1 182 ? -17.579 3.052 17.845 1.00 86.88 182 ASN A O 1
ATOM 1366 N N . ASP A 1 183 ? -19.266 2.280 19.095 1.00 86.44 183 ASP A N 1
ATOM 1367 C CA . ASP A 1 183 ? -19.415 1.000 18.388 1.00 86.44 183 ASP A CA 1
ATOM 1368 C C . ASP A 1 183 ? -19.731 1.200 16.895 1.00 86.44 183 ASP A C 1
ATOM 1370 O O . ASP A 1 183 ? -19.087 0.600 16.033 1.00 86.44 183 ASP A O 1
ATOM 1374 N N . ALA A 1 184 ? -20.651 2.116 16.568 1.00 89.81 184 ALA A N 1
ATOM 1375 C CA . ALA A 1 184 ? -20.966 2.453 15.181 1.00 89.81 184 ALA A CA 1
ATOM 1376 C C . ALA A 1 184 ? -19.774 3.090 14.443 1.00 89.81 184 ALA A C 1
ATOM 1378 O O . ALA A 1 184 ? -19.484 2.712 13.308 1.00 89.81 184 ALA A O 1
ATOM 1379 N N . ASN A 1 185 ? -19.061 4.024 15.084 1.00 89.44 185 ASN A N 1
ATOM 1380 C CA . ASN A 1 185 ? -17.855 4.636 14.517 1.00 89.44 185 ASN A CA 1
ATOM 1381 C C . ASN A 1 185 ? -16.753 3.597 14.275 1.00 89.44 185 ASN A C 1
ATOM 1383 O O . ASN A 1 185 ? -16.135 3.578 13.213 1.00 89.44 185 ASN A O 1
ATOM 1387 N N . PHE A 1 186 ? -16.510 2.735 15.259 1.00 89.75 186 PHE A N 1
ATOM 1388 C CA . PHE A 1 186 ? -15.499 1.690 15.197 1.00 89.75 186 PHE A CA 1
ATOM 1389 C C . PHE A 1 186 ? -15.822 0.663 14.109 1.00 89.75 186 PHE A C 1
ATOM 1391 O O . PHE A 1 186 ? -14.952 0.326 13.310 1.00 89.75 186 PHE A O 1
ATOM 1398 N N . THR A 1 187 ? -17.083 0.231 14.014 1.00 92.31 187 THR A N 1
ATOM 1399 C CA . THR A 1 187 ? -17.553 -0.664 12.946 1.00 92.31 187 THR A CA 1
ATOM 1400 C C . THR A 1 187 ? -17.342 -0.040 11.568 1.00 92.31 187 THR A C 1
ATOM 1402 O O . THR A 1 187 ? -16.785 -0.685 10.688 1.00 92.31 187 THR A O 1
ATOM 1405 N N . GLN A 1 188 ? -17.674 1.243 11.396 1.00 94.75 188 GLN A N 1
ATOM 1406 C CA . GLN A 1 188 ? -17.408 1.944 10.139 1.00 94.75 188 GLN A CA 1
ATOM 1407 C C . GLN A 1 188 ? -15.904 1.979 9.805 1.00 94.75 188 GLN A C 1
ATOM 1409 O O . GLN A 1 188 ? -15.512 1.754 8.662 1.00 94.75 188 GLN A O 1
ATOM 1414 N N . GLN A 1 189 ? -15.040 2.254 10.785 1.00 93.94 189 GLN A N 1
ATOM 1415 C CA . GLN A 1 189 ? -13.590 2.255 10.566 1.00 93.94 189 GLN A CA 1
ATOM 1416 C C . GLN A 1 189 ? -13.041 0.857 10.237 1.00 93.94 189 GLN A C 1
ATOM 1418 O O . GLN A 1 189 ? -12.066 0.747 9.489 1.00 93.94 189 GLN A O 1
ATOM 1423 N N . LEU A 1 190 ? -13.646 -0.205 10.779 1.00 94.69 190 LEU A N 1
ATOM 1424 C CA . LEU A 1 190 ? -13.316 -1.585 10.422 1.00 94.69 190 LEU A CA 1
ATOM 1425 C C . LEU A 1 190 ? -13.702 -1.893 8.975 1.00 94.69 190 LEU A C 1
ATOM 1427 O O . LEU A 1 190 ? -12.881 -2.468 8.262 1.00 94.69 190 LEU A O 1
ATOM 1431 N N . ASP A 1 191 ? -14.883 -1.458 8.532 1.00 96.19 191 ASP A N 1
ATOM 1432 C CA . ASP A 1 191 ? -15.317 -1.602 7.138 1.00 96.19 191 ASP A CA 1
ATOM 1433 C C . ASP A 1 191 ? -14.342 -0.879 6.185 1.00 96.19 191 ASP A C 1
ATOM 1435 O O . ASP A 1 191 ? -13.895 -1.449 5.186 1.00 96.19 191 ASP A O 1
ATOM 1439 N N . GLU A 1 192 ? -13.925 0.349 6.531 1.00 95.94 192 GLU A N 1
ATOM 1440 C CA . GLU A 1 192 ? -12.904 1.101 5.781 1.00 95.94 192 GLU A CA 1
ATOM 1441 C C . GLU A 1 192 ? -11.557 0.348 5.727 1.00 95.94 192 GLU A C 1
ATOM 1443 O O . GLU A 1 192 ? -10.885 0.315 4.689 1.00 95.94 192 GLU A O 1
ATOM 1448 N N . LEU A 1 193 ? -11.134 -0.266 6.839 1.00 95.56 193 LEU A N 1
ATOM 1449 C CA . LEU A 1 193 ? -9.908 -1.064 6.891 1.00 95.56 193 LEU A CA 1
ATOM 1450 C C . LEU A 1 193 ? -10.007 -2.322 6.017 1.00 95.56 193 LEU A C 1
ATOM 1452 O O . LEU A 1 193 ? -9.053 -2.631 5.296 1.00 95.56 193 LEU A O 1
ATOM 1456 N N . GLU A 1 194 ? -11.129 -3.040 6.066 1.00 95.75 194 GLU A N 1
ATOM 1457 C CA . GLU A 1 194 ? -11.365 -4.238 5.257 1.00 95.75 194 GLU A CA 1
ATOM 1458 C C . GLU A 1 194 ? -11.301 -3.919 3.759 1.00 95.75 194 GLU A C 1
ATOM 1460 O O . GLU A 1 194 ? -10.586 -4.598 3.012 1.00 95.75 194 GLU A O 1
ATOM 1465 N N . GLU A 1 195 ? -11.968 -2.847 3.326 1.00 96.81 195 GLU A N 1
ATOM 1466 C CA . GLU A 1 195 ? -11.949 -2.405 1.931 1.00 96.81 195 GLU A CA 1
ATOM 1467 C C . GLU A 1 195 ? -10.514 -2.132 1.451 1.00 96.81 195 GLU A C 1
ATOM 1469 O O . GLU A 1 195 ? -10.074 -2.644 0.413 1.00 96.81 195 GLU A O 1
ATOM 1474 N N . HIS A 1 196 ? -9.734 -1.376 2.227 1.00 94.81 196 HIS A N 1
ATOM 1475 C CA . HIS A 1 196 ? -8.355 -1.055 1.862 1.00 94.81 196 HIS A CA 1
ATOM 1476 C C . HIS A 1 196 ? -7.423 -2.272 1.888 1.00 94.81 196 HIS A C 1
ATOM 1478 O O . HIS A 1 196 ? -6.521 -2.367 1.047 1.00 94.81 196 HIS A O 1
ATOM 1484 N N . LEU A 1 197 ? -7.642 -3.231 2.792 1.00 93.81 197 LEU A N 1
ATOM 1485 C CA . LEU A 1 197 ? -6.922 -4.505 2.782 1.00 93.81 197 LEU A CA 1
ATOM 1486 C C . LEU A 1 197 ? -7.224 -5.298 1.509 1.00 93.81 197 LEU A C 1
ATOM 1488 O O . LEU A 1 197 ? -6.294 -5.784 0.859 1.00 93.81 197 LEU A O 1
ATOM 1492 N N . TYR A 1 198 ? -8.495 -5.385 1.113 1.00 96.00 198 TYR A N 1
ATOM 1493 C CA . TYR A 1 198 ? -8.898 -6.066 -0.115 1.00 96.00 198 TYR A CA 1
ATOM 1494 C C . TYR A 1 198 ? -8.233 -5.446 -1.352 1.00 96.00 198 TYR A C 1
ATOM 1496 O O . TYR A 1 198 ? -7.618 -6.155 -2.158 1.00 96.00 198 TYR A O 1
ATOM 1504 N N . LEU A 1 199 ? -8.282 -4.116 -1.478 1.00 93.75 199 LEU A N 1
ATOM 1505 C CA . LEU A 1 199 ? -7.636 -3.386 -2.572 1.00 93.75 199 LEU A CA 1
ATOM 1506 C C . LEU A 1 199 ? -6.115 -3.608 -2.592 1.00 93.75 199 LEU A C 1
ATOM 1508 O O . LEU A 1 199 ? -5.546 -3.900 -3.649 1.00 93.75 199 LEU A O 1
ATOM 1512 N N . CYS A 1 200 ? -5.463 -3.556 -1.428 1.00 93.94 200 CYS A N 1
ATOM 1513 C CA . CYS A 1 200 ? -4.031 -3.819 -1.291 1.00 93.94 200 CYS A CA 1
ATOM 1514 C C . CYS A 1 200 ? -3.671 -5.238 -1.769 1.00 93.94 200 CYS A C 1
ATOM 1516 O O . CYS A 1 200 ? -2.760 -5.418 -2.587 1.00 93.94 200 CYS A O 1
ATOM 1518 N N . PHE A 1 201 ? -4.427 -6.261 -1.351 1.00 93.38 201 PHE A N 1
ATOM 1519 C CA . PHE A 1 201 ? -4.212 -7.639 -1.802 1.00 93.38 201 PHE A CA 1
ATOM 1520 C C . PHE A 1 201 ? -4.423 -7.806 -3.307 1.00 93.38 201 PHE A C 1
ATOM 1522 O O . PHE A 1 201 ? -3.649 -8.511 -3.962 1.00 93.38 201 PHE A O 1
ATOM 1529 N N . MET A 1 202 ? -5.422 -7.136 -3.881 1.00 94.12 202 MET A N 1
ATOM 1530 C CA . MET A 1 202 ? -5.636 -7.119 -5.328 1.00 94.12 202 MET A CA 1
ATOM 1531 C C . MET A 1 202 ? -4.435 -6.520 -6.072 1.00 94.12 202 MET A C 1
ATOM 1533 O O . MET A 1 202 ? -3.975 -7.101 -7.063 1.00 94.12 202 MET A O 1
ATOM 1537 N N . THR A 1 203 ? -3.861 -5.422 -5.570 1.00 93.44 203 THR A N 1
ATOM 1538 C CA . THR A 1 203 ? -2.632 -4.818 -6.112 1.00 93.44 203 THR A CA 1
ATOM 1539 C C . THR A 1 203 ? -1.441 -5.778 -6.022 1.00 93.44 203 THR A C 1
ATOM 1541 O O . THR A 1 203 ? -0.731 -5.966 -7.015 1.00 93.44 203 THR A O 1
ATOM 1544 N N . ILE A 1 204 ? -1.246 -6.451 -4.882 1.00 92.62 204 ILE A N 1
ATOM 1545 C CA . ILE A 1 204 ? -0.170 -7.439 -4.686 1.00 92.62 204 ILE A CA 1
ATOM 1546 C C . ILE A 1 204 ? -0.319 -8.614 -5.656 1.00 92.62 204 ILE A C 1
ATOM 1548 O O . ILE A 1 204 ? 0.643 -9.000 -6.325 1.00 92.62 204 ILE A O 1
ATOM 1552 N N . ASN A 1 205 ? -1.521 -9.178 -5.770 1.00 95.38 205 ASN A N 1
ATOM 1553 C CA . ASN A 1 205 ? -1.788 -10.307 -6.658 1.00 95.38 205 ASN A CA 1
ATOM 1554 C C . ASN A 1 205 ? -1.582 -9.923 -8.125 1.00 95.38 205 ASN A C 1
ATOM 1556 O O . ASN A 1 205 ? -0.980 -10.677 -8.893 1.00 95.38 205 ASN A O 1
ATOM 1560 N N . ARG A 1 206 ? -1.998 -8.714 -8.516 1.00 92.44 206 ARG A N 1
ATOM 1561 C CA . ARG A 1 206 ? -1.713 -8.169 -9.845 1.00 92.44 206 ARG A CA 1
ATOM 1562 C C . ARG A 1 206 ? -0.212 -8.027 -10.085 1.00 92.44 206 ARG A C 1
ATOM 1564 O O . ARG A 1 206 ? 0.263 -8.454 -11.137 1.00 92.44 206 ARG A O 1
ATOM 1571 N N . ALA A 1 207 ? 0.531 -7.461 -9.135 1.00 90.62 207 ALA A N 1
ATOM 1572 C CA . ALA A 1 207 ? 1.980 -7.308 -9.243 1.00 90.62 207 ALA A CA 1
ATOM 1573 C C . ALA A 1 207 ? 2.676 -8.670 -9.387 1.00 90.62 207 ALA A C 1
ATOM 1575 O O . ALA A 1 207 ? 3.481 -8.852 -10.298 1.00 90.62 207 ALA A O 1
ATOM 1576 N N . ARG A 1 208 ? 2.297 -9.662 -8.572 1.00 91.88 208 ARG A N 1
ATOM 1577 C CA . ARG A 1 208 ? 2.804 -11.038 -8.666 1.00 91.88 208 ARG A CA 1
ATOM 1578 C C . ARG A 1 208 ? 2.545 -11.645 -10.046 1.00 91.88 208 ARG A C 1
ATOM 1580 O O . ARG A 1 208 ? 3.466 -12.189 -10.648 1.00 91.88 208 ARG A O 1
ATOM 1587 N N . ASN A 1 209 ? 1.330 -11.502 -10.574 1.00 92.06 209 ASN A N 1
ATOM 1588 C CA . ASN A 1 209 ? 0.981 -11.990 -11.910 1.00 92.06 209 ASN A CA 1
ATOM 1589 C C . ASN A 1 209 ? 1.813 -11.323 -13.014 1.00 92.06 209 ASN A C 1
ATOM 1591 O O . ASN A 1 209 ? 2.218 -11.993 -13.961 1.00 92.06 209 ASN A O 1
ATOM 1595 N N . LEU A 1 210 ? 2.079 -10.017 -12.907 1.00 88.19 210 LEU A N 1
ATOM 1596 C CA . LEU A 1 210 ? 2.933 -9.304 -13.861 1.00 88.19 210 LEU A CA 1
ATOM 1597 C C . LEU A 1 210 ? 4.385 -9.789 -13.794 1.00 88.19 210 LEU A C 1
ATOM 1599 O O . LEU A 1 210 ? 4.978 -10.041 -14.836 1.00 88.19 210 LEU A O 1
ATOM 1603 N N . VAL A 1 211 ? 4.928 -9.987 -12.591 1.00 88.62 211 VAL A N 1
ATOM 1604 C CA . VAL A 1 211 ? 6.288 -10.515 -12.399 1.00 88.62 211 VAL A CA 1
ATOM 1605 C C . VAL A 1 211 ? 6.421 -11.921 -12.983 1.00 88.62 211 VAL A C 1
ATOM 1607 O O . VAL A 1 211 ? 7.360 -12.187 -13.724 1.00 88.62 211 VAL A O 1
ATOM 1610 N N . VAL A 1 212 ? 5.463 -12.812 -12.713 1.00 91.75 212 VAL A N 1
ATOM 1611 C CA . VAL A 1 212 ? 5.463 -14.174 -13.271 1.00 91.75 212 VAL A CA 1
ATOM 1612 C C . VAL A 1 212 ? 5.394 -14.144 -14.798 1.00 91.75 212 VAL A C 1
ATOM 1614 O O . VAL A 1 212 ? 6.150 -14.854 -15.455 1.00 91.75 212 VAL A O 1
ATOM 1617 N N . LYS A 1 213 ? 4.539 -13.295 -15.381 1.00 88.50 213 LYS A N 1
ATOM 1618 C CA . LYS A 1 213 ? 4.462 -13.125 -16.840 1.00 88.50 213 LYS A CA 1
ATOM 1619 C C . LYS A 1 213 ? 5.774 -12.633 -17.440 1.00 88.50 213 LYS A C 1
ATOM 1621 O O . LYS A 1 213 ? 6.126 -13.083 -18.522 1.00 88.50 213 LYS A O 1
ATOM 1626 N N . GLU A 1 214 ? 6.474 -11.727 -16.769 1.00 84.88 214 GLU A N 1
ATOM 1627 C CA . GLU A 1 214 ? 7.761 -11.218 -17.244 1.00 84.88 214 GLU A CA 1
ATOM 1628 C C . GLU A 1 214 ? 8.849 -12.302 -17.185 1.00 84.88 214 GLU A C 1
ATOM 1630 O O . GLU A 1 214 ? 9.585 -12.488 -18.146 1.00 84.88 214 GLU A O 1
ATOM 1635 N N . ILE A 1 215 ? 8.896 -13.092 -16.104 1.00 86.56 215 ILE A N 1
ATOM 1636 C CA . ILE A 1 215 ? 9.844 -14.213 -15.962 1.00 86.56 215 ILE A CA 1
ATOM 1637 C C . ILE A 1 215 ? 9.599 -15.296 -17.025 1.00 86.56 215 ILE A C 1
ATOM 1639 O O . ILE A 1 215 ? 10.549 -15.866 -17.558 1.00 86.56 215 ILE A O 1
ATOM 1643 N N . LEU A 1 216 ? 8.331 -15.590 -17.329 1.00 88.25 216 LEU A N 1
ATOM 1644 C CA . LEU A 1 216 ? 7.936 -16.643 -18.271 1.00 88.25 216 LEU A CA 1
ATOM 1645 C C . LEU A 1 216 ? 7.970 -16.218 -19.746 1.00 88.25 216 LEU A C 1
ATOM 1647 O O . LEU A 1 216 ? 7.824 -17.078 -20.610 1.00 88.25 216 LEU A O 1
ATOM 1651 N N . ASN A 1 217 ? 8.179 -14.934 -20.047 1.00 76.62 217 ASN A N 1
ATOM 1652 C CA . ASN A 1 217 ? 8.377 -14.436 -21.411 1.00 76.62 217 ASN A CA 1
ATOM 1653 C C . ASN A 1 217 ? 9.831 -13.966 -21.629 1.00 76.62 217 ASN A C 1
ATOM 1655 O O . ASN A 1 217 ? 10.050 -12.780 -21.892 1.00 76.62 217 ASN A O 1
ATOM 1659 N N . PRO A 1 218 ? 10.846 -14.850 -21.533 1.00 59.06 218 PRO A N 1
ATOM 1660 C CA . PRO A 1 218 ? 12.214 -14.471 -21.856 1.00 59.06 218 PRO A CA 1
ATOM 1661 C C . PRO A 1 218 ? 12.326 -14.092 -23.342 1.00 59.06 218 PRO A C 1
ATOM 1663 O O . PRO A 1 218 ? 11.784 -14.762 -24.222 1.00 59.06 218 PRO A O 1
ATOM 1666 N N . ASP A 1 219 ? 13.028 -12.992 -23.617 1.00 59.84 219 ASP A N 1
ATOM 1667 C CA . ASP A 1 219 ? 13.259 -12.456 -24.964 1.00 59.84 219 ASP A CA 1
ATOM 1668 C C . ASP A 1 219 ? 13.892 -13.541 -25.876 1.00 59.84 219 ASP A C 1
ATOM 1670 O O . ASP A 1 219 ? 14.889 -14.149 -25.483 1.00 59.84 219 ASP A O 1
ATOM 1674 N N . PRO A 1 220 ? 13.424 -13.761 -27.121 1.00 53.56 220 PRO A N 1
ATOM 1675 C CA . PRO A 1 220 ? 14.0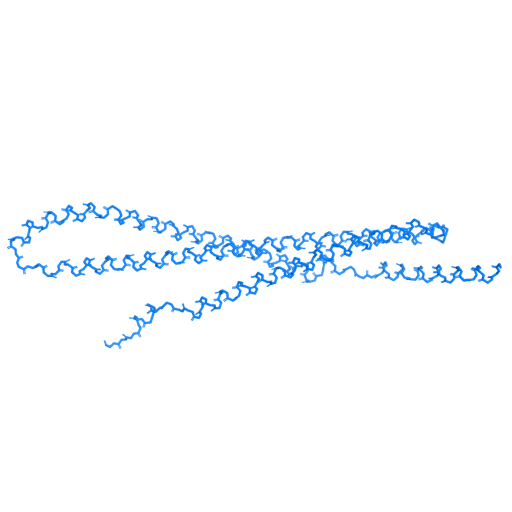06 -14.742 -28.054 1.00 53.56 220 PRO A CA 1
ATOM 1676 C C . PRO A 1 220 ? 15.450 -14.449 -28.510 1.00 53.56 220 PRO A C 1
ATOM 1678 O O . PRO A 1 220 ? 15.970 -15.118 -29.403 1.00 53.56 220 PRO A O 1
ATOM 1681 N N . LEU A 1 221 ? 16.086 -13.401 -27.979 1.00 49.97 221 LEU A N 1
ATOM 1682 C CA . LEU A 1 221 ? 17.428 -12.956 -28.359 1.00 49.97 221 LEU A CA 1
ATOM 1683 C C . LEU A 1 221 ? 18.514 -13.393 -27.368 1.00 49.97 221 LEU A C 1
ATOM 1685 O O . LEU A 1 221 ? 19.687 -13.357 -27.729 1.00 49.97 221 LEU A O 1
ATOM 1689 N N . THR A 1 222 ? 18.162 -13.850 -26.161 1.00 46.59 222 THR A N 1
ATOM 1690 C CA . THR A 1 222 ? 19.130 -14.468 -25.234 1.00 46.59 222 THR A CA 1
ATOM 1691 C C . THR A 1 222 ? 19.449 -15.918 -25.589 1.00 46.59 222 THR A C 1
ATOM 1693 O O . THR A 1 222 ? 20.499 -16.409 -25.195 1.00 46.59 222 THR A O 1
ATOM 1696 N N . THR A 1 223 ? 18.612 -16.595 -26.381 1.00 45.53 223 THR A N 1
ATOM 1697 C CA . THR A 1 223 ? 18.836 -17.989 -26.803 1.00 45.53 223 THR A CA 1
ATOM 1698 C C . THR A 1 223 ? 19.701 -18.139 -28.054 1.00 45.53 223 THR A C 1
ATOM 1700 O O . THR A 1 223 ? 20.044 -19.260 -28.404 1.00 45.53 223 THR A O 1
ATOM 1703 N N . ARG A 1 224 ? 20.095 -17.050 -28.734 1.00 38.66 224 ARG A N 1
ATOM 1704 C CA . ARG A 1 224 ? 20.856 -17.131 -29.999 1.00 38.66 224 ARG A CA 1
ATOM 1705 C C . ARG A 1 224 ? 22.371 -16.906 -29.880 1.00 38.66 224 ARG A C 1
ATOM 1707 O O . ARG A 1 224 ? 23.035 -16.791 -30.904 1.00 38.66 224 ARG A O 1
ATOM 1714 N N . TYR A 1 225 ? 22.919 -16.840 -28.662 1.00 45.00 225 TYR A N 1
ATOM 1715 C CA . TYR A 1 225 ? 24.364 -16.675 -28.413 1.00 45.00 225 TYR A CA 1
ATOM 1716 C C . TYR A 1 225 ? 24.929 -17.739 -27.450 1.00 45.00 225 TYR A C 1
ATOM 1718 O O . TYR A 1 225 ? 25.873 -17.484 -26.708 1.00 45.00 225 TYR A O 1
ATOM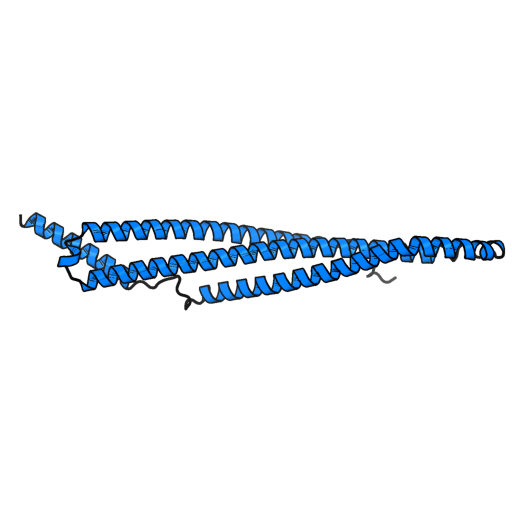 1726 N N . SER A 1 226 ? 24.327 -18.930 -27.395 1.00 41.47 226 SER A N 1
ATOM 1727 C CA . SER A 1 226 ? 24.787 -20.012 -26.506 1.00 41.47 226 SER A CA 1
ATOM 1728 C C . SER A 1 226 ? 24.929 -21.370 -27.188 1.00 41.47 226 SER A C 1
ATOM 1730 O O . SER A 1 226 ? 25.012 -22.368 -26.484 1.00 41.47 226 SER A O 1
ATOM 1732 N N . ASP A 1 227 ? 25.044 -21.402 -28.517 1.00 34.22 227 ASP A N 1
ATOM 1733 C CA . ASP A 1 227 ? 25.416 -22.620 -29.238 1.00 34.22 227 ASP A CA 1
ATOM 1734 C C . ASP A 1 227 ? 26.805 -22.439 -29.871 1.00 34.22 227 ASP A C 1
ATOM 1736 O O . ASP A 1 227 ? 26.953 -21.627 -30.790 1.00 34.22 227 ASP A O 1
ATOM 1740 N N . PRO A 1 228 ? 27.843 -23.144 -29.384 1.00 49.88 228 PRO A N 1
ATOM 1741 C CA . PRO A 1 228 ? 29.099 -23.276 -30.100 1.00 49.88 228 PRO A CA 1
ATOM 1742 C C . PRO A 1 228 ? 28.969 -24.393 -31.148 1.00 49.88 228 PRO A C 1
ATOM 1744 O O . PRO A 1 228 ? 28.612 -25.523 -30.812 1.00 49.88 228 PRO A O 1
ATOM 1747 N N . ILE A 1 229 ? 29.291 -24.080 -32.405 1.00 37.81 229 ILE A N 1
ATOM 1748 C CA . ILE A 1 229 ? 29.764 -25.057 -33.397 1.00 37.81 229 ILE A CA 1
ATOM 1749 C C . ILE A 1 229 ? 31.163 -24.620 -33.810 1.00 37.81 229 ILE A C 1
ATOM 1751 O O . ILE A 1 229 ? 31.304 -23.432 -34.182 1.00 37.81 229 ILE A O 1
#

Radius of gyration: 34.86 Å; chains: 1; bounding box: 83×40×102 Å

Organism: NCBI:txid34283

pLDDT: mean 78.8, std 15.28, range [34.22, 96.81]

=== Feature glossary ===
Legend for the data blocks above and below:

— What the protein is —

The amino-acid sequence is the protein's primary structure: the linear order of residues from the N-terminus to the C-terminus, written in one-letter code. Everything else here — the 3D coordinates, the secondary structure, the domain annotations — is ultimately a consequence of this string.

Functional annotations link the protein to curated databases. InterPro entries identify conserved domains and families by matching the sequence against member-database signatures (Pfam, PROSITE, CDD, …). Gene Ontology (GO) terms describe molecular function, biological process, and cellular component in a controlled vocabulary. CATH places the structure in a hierarchical fold classification (Class/Architecture/Topology/Homologous-superfamily). The organism is the source species.

— Where its atoms are —

Atomic coordinates in PDBx/mmCIF format — the same representation the Protein Data Bank distributes. Each line of the _atom_site loop places one backbone atom in Cartesian space (units: ångströms, origin: arbitrary).

The six renders are orthographic views along the three Cartesian axes in both directions. Representation (cartoon, sticks, or surface) and color scheme (sequence-rainbow or by-chain) vary across proteins so the training set covers all the common visualization conventions.

— Local backbone conformation —

Eight-state secondary structure (DSSP): H is the canonical α-helix, G the tighter 3₁₀-helix, I the wider π-helix; E/B are β-structure, T and S are turns and bends, and '-' is everything else. DSSP derives these from the pattern of main-chain N–H···O=C hydrogen bonds, not from the sequence.

Three-state secondary structure (P-SEA) collapses the eight DSSP classes into helix (a), strand (b), and coil (c). P-SEA assigns these from Cα geometry alone — distances and angles — without requiring backbone oxygens, so it works on any Cα trace.

φ (phi) and ψ (psi) are the two rotatable backbone dihedrals per residue: φ is the C(i-1)–N–Cα–C torsion, ψ is the N–Cα–C–N(i+1) torsion, both in degrees on (−180°, 180°]. α-helical residues cluster near (−60°, −45°); β-strand residues near (−120°, +130°). A Ramachandran plot is simply a scatter of (φ, ψ) for every residue.

— Global shape and packing —

The geometric summary reports three shape descriptors. Rg (radius of gyration) measures how spread out the Cα atoms are about their centre of mass; compact globular proteins have small Rg, elongated or unfolded ones large. Cα contacts (<8 Å, |i−j|>4) count long-range residue pairs in spatial proximity — high for tightly packed folds, near zero for rods or random coil. The bounding-box extents give the protein's footprint along x, y, z in Å.

SASA measures how much of the protein is reachable by solvent. It is computed by rolling a water-sized probe over the atomic surface and summing the exposed area (Å²). Per-residue SASA distinguishes core (buried, low SASA) from surface (exposed, high SASA) residues; total SASA is a whole-molecule size measure.

Plot images: a contact map (which residues are close in 3D, as an N×N binary image), a Ramachandran scatter (backbone torsion angles, revealing secondary-structure composition at a glance), and — for AlphaFold structures — a PAE heatmap (pairwise prediction confidence).

— Structural neighborhood —

A 3Di character summarizes, for each residue, the relative orientation of the Cα frame of its nearest spatial neighbor. Because it encodes fold topology rather than chemistry, 3Di alignments detect remote structural similarity that sequence alignment misses.

The Foldseek neighbor list gives the closest experimentally determined structures in the PDB, ranked by structural alignment. TM-score near 1 means near-identical fold; near 0.3 means only rough topology match. This is how one finds what a novel AlphaFold prediction most resembles in the solved-structure universe.

— Confidence and disorder —

For AlphaFold models, the B-factor field carries pLDDT — the model's own estimate of local accuracy on a 0–100 scale. Regions with pLDDT<50 should be treated as essentially unmodeled; they often correspond to intrinsically disordered segments.

Crystallographic B-factors measure how much each atom's electron density is smeared out, in Å². They rise in mobile loops and surface residues and fall in the buried interior. In AlphaFold models this column is repurposed to hold pLDDT instead.

Predicted Aligned Error (PAE) is an AlphaFold confidence matrix: entry (i, j) is the expected error in the position of residue j, in ångströms, when the prediction is superimposed on the true structure at residue i. Low PAE within a block of residues means that block is internally rigid and well-predicted; high PAE between two blocks means their relative placement is uncertain even if each block individually is confident.